Protein AF-A0A973DH03-F1 (afdb_monomer_lite)

Secondary structure (DSSP, 8-state):
--HHHHHHHHT-SSSSSPPPPPPPPEEEE-PPPPPPEEEETTEEEE-SSPP--EEEEEEESTT-SHHHHHHHHTTTTS-EEE-EE-TTS-EEEEE-SSS-EE-EEE-TT--EEEEE--BTTB--EEEEEEEB-TT--GGGEEEE-GGG-SS-GGGGGGGS-EEEEEEEEEEE-SSEEEEEEEEEEEETTEEEE-----GGGEESSSSS-SEEEETTTTEEEEEEEEE-SSSTTEEEEEESS---TT-EEEEEE--TTEEEPPEEEE--

Structure (mmCIF, N/CA/C/O backbone):
data_AF-A0A973DH03-F1
#
_entry.id   AF-A0A973DH03-F1
#
loop_
_atom_site.group_PDB
_atom_site.id
_atom_site.type_symbol
_atom_site.label_atom_id
_atom_site.label_alt_id
_atom_site.label_comp_id
_atom_site.label_asym_id
_atom_site.label_entity_id
_atom_site.label_seq_id
_atom_site.pdbx_PDB_ins_code
_atom_site.Cartn_x
_atom_site.Cartn_y
_atom_site.Cartn_z
_atom_site.occupancy
_atom_site.B_iso_or_equiv
_atom_site.auth_seq_id
_atom_site.auth_comp_id
_atom_site.auth_asym_id
_atom_site.auth_atom_id
_atom_site.pdbx_PDB_model_num
ATOM 1 N N . MET A 1 1 ? -7.173 -10.371 -14.589 1.00 75.75 1 MET A N 1
ATOM 2 C CA . MET A 1 1 ? -6.927 -9.719 -13.285 1.00 75.75 1 MET A CA 1
ATOM 3 C C . MET A 1 1 ? -8.133 -8.872 -12.925 1.00 75.75 1 MET A C 1
ATOM 5 O O . MET A 1 1 ? -8.508 -8.011 -13.717 1.00 75.75 1 MET A O 1
ATOM 9 N N . ASP A 1 2 ? -8.783 -9.179 -11.807 1.00 78.50 2 ASP A N 1
ATOM 10 C CA . ASP A 1 2 ? -10.023 -8.540 -11.358 1.00 78.50 2 ASP A CA 1
ATOM 11 C C . ASP A 1 2 ? -9.828 -7.786 -10.030 1.00 78.50 2 ASP A C 1
ATOM 13 O O . ASP A 1 2 ? -8.741 -7.779 -9.451 1.00 78.50 2 ASP A O 1
ATOM 17 N N . GLN A 1 3 ? -10.880 -7.104 -9.574 1.00 76.12 3 GLN A N 1
ATOM 18 C CA . GLN A 1 3 ? -10.838 -6.293 -8.359 1.00 76.12 3 GLN A CA 1
ATOM 19 C C . GLN A 1 3 ? -10.593 -7.144 -7.106 1.00 76.12 3 GLN A C 1
ATOM 21 O O . GLN A 1 3 ? -9.812 -6.739 -6.251 1.00 76.12 3 GLN A O 1
ATOM 26 N N . ALA A 1 4 ? -11.211 -8.326 -7.011 1.00 73.81 4 ALA A N 1
ATOM 27 C CA . ALA A 1 4 ? -11.076 -9.211 -5.856 1.00 73.81 4 ALA A CA 1
ATOM 28 C C . ALA A 1 4 ? -9.627 -9.687 -5.681 1.00 73.81 4 ALA A C 1
ATOM 30 O O . ALA A 1 4 ? -9.102 -9.667 -4.568 1.00 73.81 4 ALA A O 1
ATOM 31 N N . TYR A 1 5 ? -8.957 -10.032 -6.784 1.00 82.69 5 TYR A N 1
ATOM 32 C CA . TYR A 1 5 ? -7.544 -10.390 -6.778 1.00 82.69 5 TYR A CA 1
ATOM 33 C C . TYR A 1 5 ? -6.673 -9.242 -6.255 1.00 82.69 5 TYR A C 1
ATOM 35 O O . TYR A 1 5 ? -5.907 -9.441 -5.314 1.00 82.69 5 TYR A O 1
ATOM 43 N N . ILE A 1 6 ? -6.822 -8.030 -6.802 1.00 80.12 6 ILE A N 1
ATOM 44 C CA . ILE A 1 6 ? -6.018 -6.873 -6.370 1.00 80.12 6 ILE A CA 1
ATOM 45 C C . ILE A 1 6 ? -6.288 -6.530 -4.909 1.00 80.12 6 ILE A C 1
ATOM 47 O O . ILE A 1 6 ? -5.345 -6.336 -4.145 1.00 80.12 6 ILE A O 1
ATOM 51 N N . THR A 1 7 ? -7.553 -6.520 -4.487 1.00 73.88 7 THR A N 1
ATOM 52 C CA . THR A 1 7 ? -7.881 -6.278 -3.084 1.00 73.88 7 THR A CA 1
ATOM 53 C C . THR A 1 7 ? -7.257 -7.332 -2.180 1.00 73.88 7 THR A C 1
ATOM 55 O O . THR A 1 7 ? -6.652 -6.950 -1.187 1.00 73.88 7 THR A O 1
ATOM 58 N N . SER A 1 8 ? -7.284 -8.618 -2.549 1.00 77.50 8 SER A N 1
ATOM 59 C CA . SER A 1 8 ? -6.657 -9.670 -1.737 1.00 77.50 8 SER A CA 1
ATOM 60 C C . SER A 1 8 ? -5.149 -9.466 -1.531 1.00 77.50 8 SER A C 1
ATOM 62 O O . SER A 1 8 ? -4.640 -9.748 -0.450 1.00 77.50 8 SER A O 1
ATOM 64 N N . LYS A 1 9 ? -4.437 -8.926 -2.533 1.00 82.75 9 LYS A N 1
ATOM 65 C CA . LYS A 1 9 ? -2.999 -8.622 -2.444 1.00 82.75 9 LYS A CA 1
ATOM 66 C C . LYS A 1 9 ? -2.711 -7.391 -1.594 1.00 82.75 9 LYS A C 1
ATOM 68 O O . LYS A 1 9 ? -1.729 -7.356 -0.861 1.00 82.75 9 LYS A O 1
ATOM 73 N N . VAL A 1 10 ? -3.581 -6.390 -1.652 1.00 73.19 10 VAL A N 1
ATOM 74 C CA . VAL A 1 10 ? -3.446 -5.165 -0.854 1.00 73.19 10 VAL A CA 1
ATOM 75 C C . VAL A 1 10 ? -3.848 -5.385 0.611 1.00 73.19 10 VAL A C 1
ATOM 77 O O . VAL A 1 10 ? -3.288 -4.762 1.511 1.00 73.19 10 VAL A O 1
ATOM 80 N N . THR A 1 11 ? -4.789 -6.295 0.877 1.00 68.75 11 THR A N 1
ATOM 81 C CA . THR A 1 11 ? -5.270 -6.621 2.230 1.00 68.75 11 THR A CA 1
ATOM 82 C C . THR A 1 11 ? -4.646 -7.893 2.804 1.00 68.75 11 THR A C 1
ATOM 84 O O . THR A 1 11 ? -5.170 -8.432 3.778 1.00 68.75 11 THR A O 1
ATOM 87 N N . ALA A 1 12 ? -3.558 -8.401 2.215 1.00 71.94 12 ALA A N 1
ATOM 88 C CA . ALA A 1 12 ? -2.880 -9.602 2.698 1.00 71.94 12 ALA A CA 1
ATOM 89 C C . ALA A 1 12 ? -2.486 -9.444 4.176 1.00 71.94 12 ALA A C 1
ATOM 91 O O . ALA A 1 12 ? -1.962 -8.398 4.575 1.00 71.94 12 ALA A O 1
ATOM 92 N N . THR A 1 13 ? -2.775 -10.452 5.006 1.00 61.94 13 THR A N 1
ATOM 93 C CA . THR A 1 13 ? -2.470 -10.420 6.448 1.00 61.94 13 THR A CA 1
ATOM 94 C C . THR A 1 13 ? -0.964 -10.410 6.691 1.00 61.94 13 THR A C 1
ATOM 96 O O . THR A 1 13 ? -0.499 -9.648 7.540 1.00 61.94 13 THR A O 1
ATOM 99 N N . ASP A 1 14 ? -0.215 -11.195 5.912 1.00 65.56 14 ASP A N 1
ATOM 100 C CA . ASP A 1 14 ? 1.243 -11.132 5.875 1.00 65.56 14 ASP A CA 1
ATOM 101 C C . ASP A 1 14 ? 1.690 -9.826 5.207 1.00 65.56 14 ASP A C 1
ATOM 103 O O . ASP A 1 14 ? 1.235 -9.465 4.120 1.00 65.56 14 ASP A O 1
ATOM 107 N N . VAL A 1 15 ? 2.568 -9.094 5.888 1.00 66.50 15 VAL A N 1
ATOM 108 C CA . VAL A 1 15 ? 3.084 -7.804 5.424 1.00 66.50 15 VAL A CA 1
ATOM 109 C C . VAL A 1 15 ? 4.065 -7.987 4.261 1.00 66.50 15 VAL A C 1
ATOM 111 O O . VAL A 1 15 ? 4.191 -7.087 3.438 1.00 66.50 15 VAL A O 1
ATOM 114 N N . THR A 1 16 ? 4.725 -9.145 4.167 1.00 70.06 16 THR A N 1
ATOM 115 C CA . THR A 1 16 ? 5.704 -9.460 3.112 1.00 70.06 16 THR A CA 1
ATOM 116 C C . THR A 1 16 ? 5.046 -9.783 1.771 1.00 70.06 16 THR A C 1
ATOM 118 O O . THR A 1 16 ? 5.609 -9.498 0.720 1.00 70.06 16 THR A O 1
ATOM 121 N N . GLU A 1 17 ? 3.816 -10.303 1.788 1.00 75.00 17 GLU A N 1
ATOM 122 C CA . GLU A 1 17 ? 3.028 -10.575 0.578 1.00 75.00 17 GLU A CA 1
ATOM 123 C C . GLU A 1 17 ? 2.160 -9.380 0.152 1.00 75.00 17 GLU A C 1
ATOM 125 O O . GLU A 1 17 ? 1.468 -9.428 -0.874 1.00 75.00 17 GLU A O 1
ATOM 130 N N . ARG A 1 18 ? 2.161 -8.309 0.954 1.00 76.12 18 ARG A N 1
ATOM 131 C CA . ARG A 1 18 ? 1.259 -7.177 0.784 1.00 76.12 18 ARG A CA 1
ATOM 132 C C . ARG A 1 18 ? 1.732 -6.244 -0.317 1.00 76.12 18 ARG A C 1
ATOM 134 O O . ARG A 1 18 ? 2.858 -5.757 -0.320 1.00 76.12 18 ARG A O 1
ATOM 141 N N . TRP A 1 19 ? 0.814 -5.920 -1.220 1.00 81.75 19 TRP A N 1
ATOM 142 C CA . TRP A 1 19 ? 1.075 -4.957 -2.281 1.00 81.75 19 TRP A CA 1
ATOM 143 C C . TRP A 1 19 ? 0.843 -3.529 -1.796 1.00 81.75 19 TRP A C 1
ATOM 145 O O . TRP A 1 19 ? -0.215 -3.200 -1.254 1.00 81.75 19 TRP A O 1
ATOM 155 N N . PHE A 1 20 ? 1.820 -2.667 -2.062 1.00 79.62 20 PHE A N 1
ATOM 156 C CA . PHE A 1 20 ? 1.715 -1.229 -1.863 1.00 79.62 20 PHE A CA 1
ATOM 157 C C . PHE A 1 20 ? 1.493 -0.561 -3.213 1.00 79.62 20 PHE A C 1
ATOM 159 O O . PHE A 1 20 ? 2.327 -0.634 -4.111 1.00 79.62 20 PHE A O 1
ATOM 166 N N . ILE A 1 21 ? 0.349 0.095 -3.359 1.00 82.19 21 ILE A N 1
ATOM 167 C CA . ILE A 1 21 ? 0.056 0.904 -4.538 1.00 82.19 21 ILE A CA 1
ATOM 168 C C . ILE A 1 21 ? 0.528 2.306 -4.193 1.00 82.19 21 ILE A C 1
ATOM 170 O O . ILE A 1 21 ? 0.071 2.853 -3.198 1.00 82.19 21 ILE A O 1
ATOM 174 N N . PHE A 1 22 ? 1.436 2.883 -4.970 1.00 82.62 22 PHE A N 1
ATOM 175 C CA . PHE A 1 22 ? 1.918 4.253 -4.766 1.00 82.62 22 PHE A CA 1
ATOM 176 C C . PHE A 1 22 ? 1.063 5.256 -5.541 1.00 82.62 22 PHE A C 1
ATOM 178 O O . PHE A 1 22 ? 0.332 4.824 -6.424 1.00 82.62 22 PHE A O 1
ATOM 185 N N . PRO A 1 23 ? 1.092 6.561 -5.213 1.00 80.56 23 PRO A N 1
ATOM 186 C CA . PRO A 1 23 ? 0.444 7.601 -6.013 1.00 80.56 23 PRO A CA 1
ATOM 187 C C . PRO A 1 23 ? 1.027 7.703 -7.429 1.00 80.56 23 PRO A C 1
ATOM 189 O O . PRO A 1 23 ? 2.029 7.071 -7.759 1.00 80.56 23 PRO A O 1
ATOM 192 N N . GLU A 1 24 ? 0.415 8.530 -8.276 1.00 84.69 24 GLU A N 1
ATOM 193 C CA . GLU A 1 24 ? 0.896 8.745 -9.643 1.00 84.69 24 GLU A CA 1
ATOM 194 C C . GLU A 1 24 ? 2.341 9.272 -9.662 1.00 84.69 24 GLU A C 1
ATOM 196 O O . GLU A 1 24 ? 2.736 10.101 -8.834 1.00 84.69 24 GLU A O 1
ATOM 201 N N . MET A 1 25 ? 3.130 8.756 -10.605 1.00 88.00 25 MET A N 1
ATOM 202 C CA . MET A 1 25 ? 4.523 9.132 -10.816 1.00 88.00 25 MET A CA 1
ATOM 203 C C . MET A 1 25 ? 4.632 10.106 -11.989 1.00 88.00 25 MET A C 1
ATOM 205 O O . MET A 1 25 ? 4.064 9.886 -13.058 1.00 88.00 25 MET A O 1
ATOM 209 N N . PHE A 1 26 ? 5.422 11.153 -11.803 1.00 87.00 26 PHE A N 1
ATOM 210 C CA . PHE A 1 26 ? 5.726 12.181 -12.789 1.00 87.00 26 PHE A CA 1
ATOM 211 C C . PHE A 1 26 ? 7.227 12.216 -13.051 1.00 87.00 26 PHE A C 1
ATOM 213 O O . PHE A 1 26 ? 8.017 11.798 -12.207 1.00 87.00 26 PHE A O 1
ATOM 220 N N . ASN A 1 27 ? 7.619 12.750 -14.211 1.00 86.88 27 ASN A N 1
ATOM 221 C CA . ASN A 1 27 ? 9.027 12.907 -14.596 1.00 86.88 27 ASN A CA 1
ATOM 222 C C . ASN A 1 27 ? 9.829 11.605 -14.437 1.00 86.88 27 ASN A C 1
ATOM 224 O O . ASN A 1 27 ? 10.935 11.609 -13.906 1.00 86.88 27 ASN A O 1
ATOM 228 N N . VAL A 1 28 ? 9.225 10.492 -14.857 1.00 85.81 28 VAL A N 1
ATOM 229 C CA . VAL A 1 28 ? 9.825 9.165 -14.750 1.00 85.81 28 VAL A CA 1
ATOM 230 C C . VAL A 1 28 ? 11.006 9.067 -15.713 1.00 85.81 28 VAL A C 1
ATOM 232 O O . VAL A 1 28 ? 10.856 9.301 -16.912 1.00 85.81 28 VAL A O 1
ATOM 235 N N . LEU A 1 29 ? 12.174 8.732 -15.175 1.00 85.94 29 LEU A N 1
ATOM 236 C CA . LEU A 1 29 ? 13.429 8.593 -15.901 1.00 85.94 29 LEU A CA 1
ATOM 237 C C . LEU A 1 29 ? 14.048 7.233 -15.576 1.00 85.94 29 LEU A C 1
ATOM 239 O O . LEU A 1 29 ? 14.366 6.966 -14.418 1.00 85.94 29 LEU A O 1
ATOM 243 N N . PHE A 1 30 ? 14.258 6.435 -16.619 1.00 81.62 30 PHE A N 1
ATOM 244 C CA . PHE A 1 30 ? 15.032 5.194 -16.612 1.00 81.62 30 PHE A CA 1
ATOM 245 C C . PHE A 1 30 ? 16.153 5.344 -17.648 1.00 81.62 30 PHE A C 1
ATOM 247 O O . PHE A 1 30 ? 15.986 4.914 -18.791 1.00 81.62 30 PHE A O 1
ATOM 254 N N . PRO A 1 31 ? 17.237 6.080 -17.342 1.00 76.31 31 PRO A N 1
ATOM 255 C CA . PRO A 1 31 ? 18.405 6.076 -18.212 1.00 76.31 31 PRO A CA 1
ATOM 256 C C . PRO A 1 31 ? 18.865 4.632 -18.428 1.00 76.31 31 PRO A C 1
ATOM 258 O O . PRO A 1 31 ? 18.894 3.850 -17.481 1.00 76.31 31 PRO A O 1
ATOM 261 N N . SER A 1 32 ? 19.207 4.279 -19.666 1.00 67.50 32 SER A N 1
ATOM 262 C CA . SER A 1 32 ? 19.902 3.020 -19.926 1.00 67.50 32 SER A CA 1
ATOM 263 C C . SER A 1 32 ? 21.179 2.974 -19.094 1.00 67.50 32 SER A C 1
ATOM 265 O O . SER A 1 32 ? 21.855 3.995 -18.931 1.00 67.50 32 SER A O 1
ATOM 267 N N . SER A 1 33 ? 21.465 1.801 -18.548 1.00 65.12 33 SER A N 1
ATOM 268 C CA . SER A 1 33 ? 22.755 1.479 -17.959 1.00 65.12 33 SER A CA 1
ATOM 269 C C . SER A 1 33 ? 23.868 1.779 -18.971 1.00 65.12 33 SER A C 1
ATOM 271 O O . SER A 1 33 ? 23.748 1.491 -20.163 1.00 65.12 33 SER A O 1
ATOM 273 N N . GLU A 1 34 ? 24.940 2.423 -18.515 1.00 66.69 34 GLU A N 1
ATOM 274 C CA . GLU A 1 34 ? 26.163 2.528 -19.311 1.00 66.69 34 GLU A CA 1
ATOM 275 C C . GLU A 1 34 ? 27.006 1.269 -19.061 1.00 66.69 34 GLU A C 1
ATOM 277 O O . GLU A 1 34 ? 27.008 0.721 -17.955 1.00 66.69 34 GLU A O 1
ATOM 282 N N . ASP A 1 35 ? 27.701 0.792 -20.094 1.00 66.38 35 ASP A N 1
ATOM 283 C CA . ASP A 1 35 ? 28.637 -0.323 -19.955 1.00 66.38 35 ASP A CA 1
ATOM 284 C C . ASP A 1 35 ? 29.792 0.086 -19.025 1.00 66.38 35 ASP A C 1
ATOM 286 O O . ASP A 1 35 ? 30.393 1.149 -19.209 1.00 66.38 35 ASP A O 1
ATOM 290 N N . GLU A 1 36 ? 30.155 -0.765 -18.061 1.00 64.12 36 GLU A N 1
ATOM 291 C CA . GLU A 1 36 ? 31.418 -0.593 -17.343 1.00 64.12 36 GLU A CA 1
ATOM 292 C C . GLU A 1 36 ? 32.570 -0.921 -18.303 1.00 64.12 36 GLU A C 1
ATOM 294 O O . GLU A 1 36 ? 32.684 -2.041 -18.816 1.00 64.12 36 GLU A O 1
ATOM 299 N N . VAL A 1 37 ? 33.398 0.083 -18.593 1.00 76.88 37 VAL A N 1
ATOM 300 C CA . VAL A 1 37 ? 34.518 -0.034 -19.530 1.00 76.88 37 VAL A CA 1
ATOM 301 C C . VAL A 1 37 ? 35.842 0.309 -18.859 1.00 76.88 37 VAL A C 1
ATOM 303 O O . VAL A 1 37 ? 35.951 1.271 -18.099 1.00 76.88 37 VAL A O 1
ATOM 306 N N . GLU A 1 38 ? 36.880 -0.455 -19.181 1.00 72.19 38 GLU A N 1
ATOM 307 C CA . GLU A 1 38 ? 38.272 -0.099 -18.923 1.00 72.19 38 GLU A CA 1
ATOM 308 C C . GLU A 1 38 ? 38.916 0.301 -20.247 1.00 72.19 38 GLU A C 1
ATOM 310 O O . GLU A 1 38 ? 38.995 -0.487 -21.195 1.00 72.19 38 GLU A O 1
ATOM 315 N N . SER A 1 39 ? 39.380 1.545 -20.321 1.00 73.19 39 SER A N 1
ATOM 316 C CA . SER A 1 39 ? 40.110 2.035 -21.484 1.00 73.19 39 SER A CA 1
ATOM 317 C C . SER A 1 39 ? 41.580 1.634 -21.380 1.00 73.19 39 SER A C 1
ATOM 319 O O . SER A 1 39 ? 42.316 2.148 -20.534 1.00 73.19 39 SER A O 1
ATOM 321 N N . ILE A 1 40 ? 42.034 0.770 -22.288 1.00 75.00 40 ILE A N 1
ATOM 322 C CA . ILE A 1 40 ? 43.455 0.451 -22.474 1.00 75.00 40 ILE A CA 1
ATOM 323 C C . ILE A 1 40 ? 43.855 0.952 -23.862 1.00 75.00 40 ILE A C 1
ATOM 325 O O . ILE A 1 40 ? 43.246 0.583 -24.863 1.00 75.00 40 ILE A O 1
ATOM 329 N N . ASP A 1 41 ? 44.858 1.832 -23.930 1.00 77.12 41 ASP A N 1
ATOM 330 C CA . ASP A 1 41 ? 45.359 2.426 -25.181 1.00 77.12 41 ASP A CA 1
ATOM 331 C C . ASP A 1 41 ? 44.276 3.105 -26.058 1.00 77.12 41 ASP A C 1
ATOM 333 O O . ASP A 1 41 ? 44.310 3.022 -27.286 1.00 77.12 41 ASP A O 1
ATOM 337 N N . ASN A 1 42 ? 43.325 3.821 -25.438 1.00 72.31 42 ASN A N 1
ATOM 338 C CA . ASN A 1 42 ? 42.162 4.460 -26.091 1.00 72.31 42 ASN A CA 1
ATOM 339 C C . ASN A 1 42 ? 41.204 3.484 -26.799 1.00 72.31 42 ASN A C 1
ATOM 341 O O . ASN A 1 42 ? 40.461 3.884 -27.699 1.00 72.31 42 ASN A O 1
ATOM 345 N N . ILE A 1 43 ? 41.221 2.212 -26.409 1.00 71.62 43 ILE A N 1
ATOM 346 C CA . ILE A 1 43 ? 40.221 1.227 -26.802 1.00 71.62 43 ILE A CA 1
ATOM 347 C C . ILE A 1 43 ? 39.462 0.838 -25.538 1.00 71.62 43 ILE A C 1
ATOM 349 O O . ILE A 1 43 ? 40.061 0.371 -24.568 1.00 71.62 43 ILE A O 1
ATOM 353 N N . ASP A 1 44 ? 38.152 1.058 -25.556 1.00 75.50 44 ASP A N 1
ATOM 354 C CA . ASP A 1 44 ? 37.272 0.730 -24.439 1.00 75.50 44 ASP A CA 1
ATOM 355 C C . ASP A 1 44 ? 36.946 -0.764 -24.479 1.00 75.50 44 ASP A C 1
ATOM 357 O O . ASP A 1 44 ? 36.324 -1.260 -25.424 1.00 75.50 44 ASP A O 1
ATOM 361 N N . PHE A 1 45 ? 37.391 -1.495 -23.460 1.00 69.06 45 PHE A N 1
ATOM 362 C CA . PHE A 1 45 ? 37.039 -2.893 -23.256 1.00 69.06 45 PHE A CA 1
ATOM 363 C C . PHE A 1 45 ? 35.958 -2.972 -22.186 1.00 69.06 45 PHE A C 1
ATOM 365 O O . PHE A 1 45 ? 36.115 -2.399 -21.114 1.00 69.06 45 PHE A O 1
ATOM 372 N N . LYS A 1 46 ? 34.871 -3.699 -22.457 1.00 72.12 46 LYS A N 1
ATOM 373 C CA . LYS A 1 46 ? 33.851 -3.987 -21.441 1.00 72.12 46 LYS A CA 1
ATOM 374 C C . LYS A 1 46 ? 34.479 -4.822 -20.325 1.00 72.12 46 LYS A C 1
ATOM 376 O O . LYS A 1 46 ? 34.995 -5.906 -20.605 1.00 72.12 46 LYS A O 1
ATOM 381 N N . THR A 1 47 ? 34.459 -4.316 -19.098 1.00 61.59 47 THR A N 1
ATOM 382 C CA . THR A 1 47 ? 35.134 -4.929 -17.942 1.00 61.59 47 THR A CA 1
ATOM 383 C C . THR A 1 47 ? 34.205 -5.446 -16.861 1.00 61.59 47 THR A C 1
ATOM 385 O O . THR A 1 47 ? 34.671 -6.180 -15.988 1.00 61.59 47 THR A O 1
ATOM 388 N N . GLY A 1 48 ? 32.910 -5.155 -16.955 1.00 55.75 48 GLY A N 1
ATOM 389 C CA . GLY A 1 48 ? 31.907 -5.616 -16.003 1.00 55.75 48 GLY A CA 1
ATOM 390 C C . GLY A 1 48 ? 30.528 -5.808 -16.625 1.00 55.75 48 GLY A C 1
ATOM 391 O O . GLY A 1 48 ? 30.336 -5.625 -17.832 1.00 55.75 48 GLY A O 1
ATOM 392 N N . ASP A 1 49 ? 29.586 -6.200 -15.768 1.00 56.91 49 ASP A N 1
ATOM 393 C CA . ASP A 1 49 ? 28.155 -6.147 -16.056 1.00 56.91 49 ASP A CA 1
ATOM 394 C C . ASP A 1 49 ? 27.703 -4.673 -16.137 1.00 56.91 49 ASP A C 1
ATOM 396 O O . ASP A 1 49 ? 28.356 -3.773 -15.607 1.00 56.91 49 ASP A O 1
ATOM 400 N N . GLU A 1 50 ? 26.607 -4.410 -16.844 1.00 56.78 50 GLU A N 1
ATOM 401 C CA . GLU A 1 50 ? 26.035 -3.070 -17.013 1.00 56.78 50 GLU A CA 1
ATOM 402 C C . GLU A 1 50 ? 25.894 -2.321 -15.668 1.00 56.78 50 GLU A C 1
ATOM 404 O O . GLU A 1 50 ? 25.456 -2.894 -14.666 1.00 56.78 50 GLU A O 1
ATOM 409 N N . ILE A 1 51 ? 26.242 -1.023 -15.625 1.00 60.34 51 ILE A N 1
ATOM 410 C CA . ILE A 1 51 ? 26.050 -0.208 -14.415 1.00 60.34 51 ILE A CA 1
ATOM 411 C C . ILE A 1 51 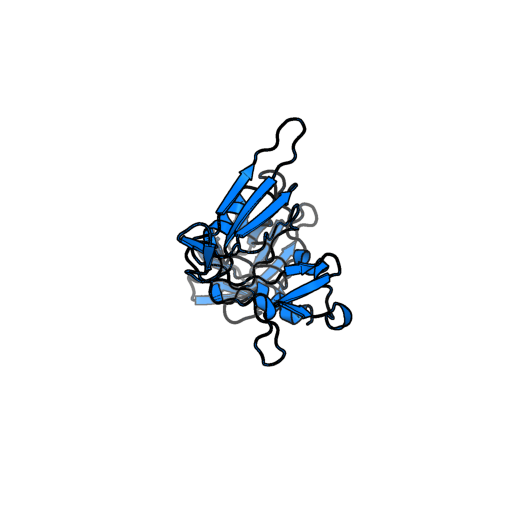? 24.572 -0.275 -14.038 1.00 60.34 51 ILE A C 1
ATOM 413 O O . ILE A 1 51 ? 23.727 0.108 -14.842 1.00 60.34 51 ILE A O 1
ATOM 417 N N . ARG A 1 52 ? 24.271 -0.717 -12.808 1.00 69.94 52 ARG A N 1
ATOM 418 C CA . ARG A 1 52 ? 22.899 -0.862 -12.290 1.00 69.94 52 ARG A CA 1
ATOM 419 C C . ARG A 1 52 ? 21.997 0.270 -12.773 1.00 69.94 52 ARG A C 1
ATOM 421 O O . ARG A 1 52 ? 22.293 1.445 -12.531 1.00 69.94 52 ARG A O 1
ATOM 428 N N . GLN A 1 53 ? 20.897 -0.087 -13.431 1.00 78.19 53 GLN A N 1
ATOM 429 C CA . GLN A 1 53 ? 20.009 0.891 -14.041 1.00 78.19 53 GLN A CA 1
ATOM 430 C C . GLN A 1 53 ? 19.391 1.775 -12.955 1.00 78.19 53 GLN A C 1
ATOM 432 O O . GLN A 1 53 ? 18.591 1.334 -12.122 1.00 78.19 53 GLN A O 1
ATOM 437 N N . ALA A 1 54 ? 19.798 3.042 -12.933 1.00 84.31 54 ALA A N 1
ATOM 438 C CA . ALA A 1 54 ? 19.221 4.019 -12.031 1.00 84.31 54 ALA A CA 1
ATOM 439 C C . ALA A 1 54 ? 17.821 4.387 -12.518 1.00 84.31 54 ALA A C 1
ATOM 441 O O . ALA A 1 54 ? 17.596 4.561 -13.713 1.00 84.31 54 ALA A O 1
ATOM 442 N N . TYR A 1 55 ? 16.903 4.614 -11.588 1.00 87.94 55 TYR A N 1
ATOM 443 C CA . TYR A 1 55 ? 15.619 5.219 -11.907 1.00 87.94 55 TYR A CA 1
ATOM 444 C C . TYR A 1 55 ? 15.342 6.408 -11.001 1.00 87.94 55 TYR A C 1
ATOM 446 O O . TYR A 1 55 ? 15.745 6.445 -9.832 1.00 87.94 55 TYR A O 1
ATOM 454 N N . THR A 1 56 ? 14.628 7.394 -11.539 1.00 91.25 56 THR A N 1
ATOM 455 C CA . THR A 1 56 ? 14.114 8.520 -10.759 1.00 91.25 56 THR A CA 1
ATOM 456 C C . THR A 1 56 ? 12.693 8.869 -11.179 1.00 91.25 56 THR A C 1
ATOM 458 O O . THR A 1 56 ? 12.331 8.752 -12.348 1.00 91.25 56 THR A O 1
ATOM 461 N N . TYR A 1 57 ? 11.870 9.279 -10.220 1.00 91.94 57 TYR A N 1
ATOM 462 C CA . TYR A 1 57 ? 10.539 9.823 -10.479 1.00 91.94 57 TYR A CA 1
ATOM 463 C C . TYR A 1 57 ? 10.090 10.729 -9.333 1.00 91.94 57 TYR A C 1
ATOM 465 O O . TYR A 1 57 ? 10.683 10.759 -8.252 1.00 91.94 57 TYR A O 1
ATOM 473 N N . GLU A 1 58 ? 9.021 11.482 -9.567 1.00 91.81 58 GLU A N 1
ATOM 474 C CA . GLU A 1 58 ? 8.455 12.413 -8.600 1.00 91.81 58 GLU A CA 1
ATOM 475 C C . GLU A 1 58 ? 6.982 12.097 -8.337 1.00 91.81 58 GLU A C 1
ATOM 477 O O . GLU A 1 58 ? 6.199 11.929 -9.267 1.00 91.81 58 GLU A O 1
ATOM 482 N N . HIS A 1 59 ? 6.570 12.116 -7.074 1.00 89.06 59 HIS A N 1
ATOM 483 C CA . HIS A 1 59 ? 5.169 12.333 -6.722 1.00 89.06 59 HIS A CA 1
ATOM 484 C C . HIS A 1 59 ? 4.934 13.822 -6.511 1.00 89.06 59 HIS A C 1
ATOM 486 O O . HIS A 1 59 ? 5.784 14.510 -5.937 1.00 89.06 59 HIS A O 1
ATOM 492 N N . VAL A 1 60 ? 3.776 14.323 -6.934 1.00 85.25 60 VAL A N 1
ATOM 493 C CA . VAL A 1 60 ? 3.418 15.744 -6.826 1.00 85.25 60 VAL A CA 1
ATOM 494 C C . VAL A 1 60 ? 2.044 15.919 -6.186 1.00 85.25 60 VAL A C 1
ATOM 496 O O . VAL A 1 60 ? 1.210 15.018 -6.214 1.00 85.25 60 VAL A O 1
ATOM 499 N N . GLY A 1 61 ? 1.790 17.107 -5.641 1.00 80.06 61 GLY A N 1
ATOM 500 C CA . GLY A 1 61 ? 0.470 17.459 -5.113 1.00 80.06 61 GLY A CA 1
ATOM 501 C C . GLY A 1 61 ? 0.196 16.882 -3.717 1.00 80.06 61 GLY A C 1
ATOM 502 O O . GLY A 1 61 ? 1.141 16.501 -3.028 1.00 80.06 61 GLY A O 1
ATOM 503 N N . PRO A 1 62 ? -1.072 16.857 -3.258 1.00 74.94 62 PRO A N 1
ATOM 504 C CA . PRO A 1 62 ? -1.453 16.533 -1.873 1.00 74.94 62 PRO A CA 1
ATOM 505 C C . PRO A 1 62 ? -0.904 15.201 -1.335 1.00 74.94 62 PRO A C 1
ATOM 507 O O . PRO A 1 62 ? -0.560 15.101 -0.154 1.00 74.94 62 PRO A O 1
ATOM 510 N N . ASP A 1 63 ? -0.756 14.207 -2.211 1.00 72.25 63 ASP A N 1
ATOM 511 C CA . ASP A 1 63 ? -0.290 12.864 -1.851 1.00 72.25 63 ASP A CA 1
ATOM 512 C C . ASP A 1 63 ? 1.232 12.800 -1.629 1.00 72.25 63 ASP A C 1
ATOM 514 O O . ASP A 1 63 ? 1.730 11.919 -0.929 1.00 72.25 63 ASP A O 1
ATOM 518 N N . ALA A 1 64 ? 1.982 13.775 -2.151 1.00 82.88 64 ALA A N 1
ATOM 519 C CA . ALA A 1 64 ? 3.425 13.900 -1.977 1.00 82.88 64 ALA A CA 1
ATOM 520 C C . ALA A 1 64 ? 3.777 14.540 -0.621 1.00 82.88 64 ALA A C 1
ATOM 522 O O . ALA A 1 64 ? 4.209 15.690 -0.554 1.00 82.88 64 ALA A O 1
ATOM 523 N N . ASN A 1 65 ? 3.575 13.799 0.469 1.00 78.62 65 ASN A N 1
ATOM 524 C CA . ASN A 1 65 ? 3.751 14.265 1.850 1.00 78.62 65 ASN A CA 1
ATOM 525 C C . ASN A 1 65 ? 4.794 13.424 2.632 1.00 78.62 65 ASN A C 1
ATOM 527 O O . ASN A 1 65 ? 5.232 12.377 2.154 1.00 78.62 65 ASN A O 1
ATOM 531 N N . PRO A 1 66 ? 5.210 13.833 3.850 1.00 81.31 66 PRO A N 1
ATOM 532 C CA . PRO A 1 66 ? 6.192 13.079 4.639 1.00 81.31 66 PRO A CA 1
ATOM 533 C C . PRO A 1 66 ? 5.789 11.641 5.006 1.00 81.31 66 PRO A C 1
ATOM 535 O O . PRO A 1 66 ? 6.670 10.820 5.248 1.00 81.31 66 PRO A O 1
ATOM 538 N N . ALA A 1 67 ? 4.496 11.299 5.033 1.00 76.56 67 ALA A N 1
ATOM 539 C CA . ALA A 1 67 ? 4.070 9.918 5.277 1.00 76.56 67 ALA A CA 1
ATOM 540 C C . ALA A 1 67 ? 4.433 8.999 4.099 1.00 76.56 67 ALA A C 1
ATOM 542 O O . ALA A 1 67 ? 4.777 7.839 4.310 1.00 76.56 67 ALA A O 1
ATOM 543 N N . LEU A 1 68 ? 4.446 9.532 2.872 1.00 81.06 68 LEU A N 1
ATOM 544 C CA . LEU A 1 68 ? 4.922 8.807 1.696 1.00 81.06 68 LEU A CA 1
ATOM 545 C C . LEU A 1 68 ? 6.406 8.434 1.820 1.00 81.06 68 LEU A C 1
ATOM 547 O O . LEU A 1 68 ? 6.805 7.343 1.428 1.00 81.06 68 LEU A O 1
ATOM 551 N N . ILE A 1 69 ? 7.218 9.296 2.438 1.00 85.00 69 ILE A N 1
ATOM 552 C CA . ILE A 1 69 ? 8.624 8.981 2.736 1.00 85.00 69 ILE A CA 1
ATOM 553 C C . ILE A 1 69 ? 8.732 7.840 3.729 1.00 85.00 69 ILE A C 1
ATOM 555 O O . ILE A 1 69 ? 9.543 6.947 3.528 1.00 85.00 69 ILE A O 1
ATOM 559 N N . ALA A 1 70 ? 7.922 7.851 4.789 1.00 79.44 70 ALA A N 1
ATOM 560 C CA . ALA A 1 70 ? 7.925 6.758 5.753 1.00 79.44 70 ALA A CA 1
ATOM 561 C C . ALA A 1 70 ? 7.574 5.415 5.086 1.00 79.44 70 ALA A C 1
ATOM 563 O O . ALA A 1 70 ? 8.175 4.401 5.427 1.00 79.44 70 ALA A O 1
ATOM 564 N N . ALA A 1 71 ? 6.666 5.420 4.101 1.00 80.69 71 ALA A N 1
ATOM 565 C CA . ALA A 1 71 ? 6.359 4.237 3.301 1.00 80.69 71 ALA A CA 1
ATOM 566 C C . ALA A 1 71 ? 7.566 3.778 2.464 1.00 80.69 71 ALA A C 1
ATOM 568 O O . ALA A 1 71 ? 7.939 2.614 2.545 1.00 80.69 71 ALA A O 1
ATOM 569 N N . TYR A 1 72 ? 8.240 4.676 1.740 1.00 85.31 72 TYR A N 1
ATOM 570 C CA . TYR A 1 72 ? 9.457 4.317 0.996 1.00 85.31 72 TYR A CA 1
ATOM 571 C C . TYR A 1 72 ? 10.589 3.819 1.899 1.00 85.31 72 TYR A C 1
ATOM 573 O O . TYR A 1 72 ? 11.226 2.820 1.591 1.00 85.31 72 TYR A O 1
ATOM 581 N N . ASN A 1 73 ? 10.797 4.460 3.049 1.00 82.38 73 ASN A N 1
ATOM 582 C CA . ASN A 1 73 ? 11.807 4.043 4.020 1.00 82.38 73 ASN A CA 1
ATOM 583 C C . ASN A 1 73 ? 11.502 2.668 4.630 1.00 82.38 73 ASN A C 1
ATOM 585 O O . ASN A 1 73 ? 12.414 2.005 5.111 1.00 82.38 73 ASN A O 1
ATOM 589 N N . SER A 1 74 ? 10.240 2.221 4.617 1.00 79.31 74 SER A N 1
ATOM 590 C CA . SER A 1 74 ? 9.898 0.866 5.066 1.00 79.31 74 SER A CA 1
ATOM 591 C C . SER A 1 74 ? 10.471 -0.223 4.154 1.00 79.31 74 SER A C 1
ATOM 593 O O . SER A 1 74 ? 10.588 -1.368 4.586 1.00 79.31 74 SER A O 1
ATOM 595 N N . PHE A 1 75 ? 10.881 0.137 2.932 1.00 80.75 75 PHE A N 1
ATOM 596 C CA . PHE A 1 75 ? 11.472 -0.785 1.970 1.00 80.75 75 PHE A CA 1
ATOM 597 C C . PHE A 1 75 ? 12.996 -0.887 2.029 1.00 80.75 75 PHE A C 1
ATOM 599 O O . PHE A 1 75 ? 13.564 -1.773 1.403 1.00 80.75 75 PHE A O 1
ATOM 606 N N . ASP A 1 76 ? 13.667 -0.015 2.782 1.00 78.50 76 ASP A N 1
ATOM 607 C CA . ASP A 1 76 ? 15.131 0.104 2.754 1.00 78.50 76 ASP A CA 1
ATOM 608 C C . ASP A 1 76 ? 15.842 -1.205 3.161 1.00 78.50 76 ASP A C 1
ATOM 610 O O . ASP A 1 76 ? 16.913 -1.531 2.660 1.00 78.50 76 ASP A O 1
ATOM 614 N N . CYS A 1 77 ? 15.201 -2.007 4.017 1.00 74.19 77 CYS A N 1
ATOM 615 C CA . CYS A 1 77 ? 15.752 -3.260 4.542 1.00 74.19 77 CYS A CA 1
ATOM 616 C C . CYS A 1 77 ? 15.077 -4.530 4.002 1.00 74.19 77 CYS A C 1
ATOM 618 O O . CYS A 1 77 ? 15.309 -5.603 4.561 1.00 74.19 77 CYS A O 1
ATOM 620 N N . ILE A 1 78 ? 14.220 -4.436 2.983 1.00 81.00 78 ILE A N 1
ATOM 621 C CA . ILE A 1 78 ? 13.556 -5.612 2.407 1.00 81.00 78 ILE A CA 1
ATOM 622 C C . ILE A 1 78 ? 13.809 -5.701 0.908 1.00 81.00 78 ILE A C 1
ATOM 624 O O . ILE A 1 78 ? 13.912 -4.694 0.211 1.00 81.00 78 ILE A O 1
ATOM 628 N N . GLU A 1 79 ? 13.885 -6.928 0.410 1.00 83.25 79 GLU A N 1
ATOM 629 C CA . GLU A 1 79 ? 13.828 -7.186 -1.022 1.00 83.25 79 GLU A CA 1
ATOM 630 C C . GLU A 1 79 ? 12.389 -6.994 -1.489 1.00 83.25 79 GLU A C 1
ATOM 632 O O . GLU A 1 79 ? 11.449 -7.533 -0.900 1.00 83.25 79 GLU A O 1
ATOM 637 N N . TYR A 1 80 ? 12.207 -6.205 -2.541 1.00 85.75 80 TYR A N 1
ATOM 638 C CA . TYR A 1 80 ? 10.891 -5.971 -3.104 1.00 85.75 80 TYR A CA 1
ATOM 639 C C . TYR A 1 80 ? 10.974 -5.805 -4.619 1.00 85.75 80 TYR A C 1
ATOM 641 O O . TYR A 1 80 ? 12.014 -5.464 -5.186 1.00 85.75 80 TYR A O 1
ATOM 649 N N . GLY A 1 81 ? 9.849 -6.059 -5.277 1.00 88.88 81 GLY A N 1
ATOM 650 C CA . GLY A 1 81 ? 9.689 -5.846 -6.706 1.00 88.88 81 GLY A CA 1
ATOM 651 C C . GLY A 1 81 ? 8.588 -4.837 -6.994 1.00 88.88 81 GLY A C 1
ATOM 652 O O . GLY A 1 81 ? 7.696 -4.608 -6.174 1.00 88.88 81 GLY A O 1
ATOM 653 N N . VAL A 1 82 ? 8.647 -4.231 -8.175 1.00 89.50 82 VAL A N 1
ATOM 654 C CA . VAL A 1 82 ? 7.687 -3.223 -8.625 1.00 89.50 82 VAL A CA 1
ATOM 655 C C . VAL A 1 82 ? 7.021 -3.683 -9.915 1.00 89.50 82 VAL A C 1
ATOM 657 O O . VAL A 1 82 ? 7.659 -4.247 -10.800 1.00 89.50 82 VAL A O 1
ATOM 660 N N . PHE A 1 83 ? 5.719 -3.425 -10.013 1.00 90.88 83 PHE A N 1
ATOM 661 C CA . PHE A 1 83 ? 5.000 -3.406 -11.281 1.00 90.88 83 PHE A CA 1
ATOM 662 C C . PHE A 1 83 ? 4.680 -1.959 -11.630 1.00 90.88 83 PHE A C 1
ATOM 664 O O . PHE A 1 83 ? 4.197 -1.208 -10.776 1.00 90.88 83 PHE A O 1
ATOM 671 N N . TYR A 1 84 ? 4.892 -1.579 -12.883 1.00 90.31 84 TYR A N 1
ATOM 672 C CA . TYR A 1 84 ? 4.532 -0.249 -13.357 1.00 90.31 84 TYR A CA 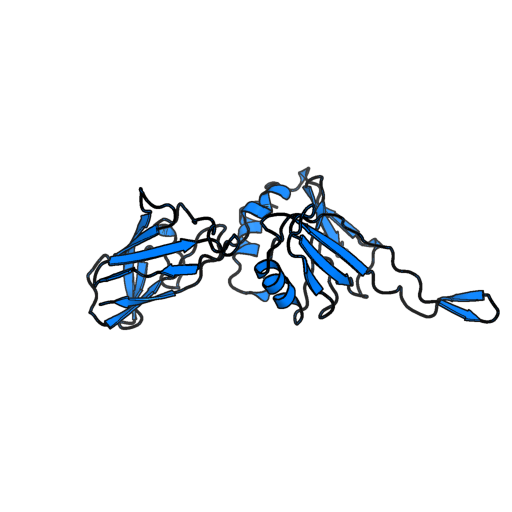1
ATOM 673 C C . TYR A 1 84 ? 3.181 -0.276 -14.059 1.00 90.31 84 TYR A C 1
ATOM 675 O O . TYR A 1 84 ? 2.829 -1.229 -14.749 1.00 90.31 84 TYR A O 1
ATOM 683 N N . ILE A 1 85 ? 2.394 0.783 -13.875 1.00 89.31 85 ILE A N 1
ATOM 684 C CA . ILE A 1 85 ? 1.133 0.961 -14.592 1.00 89.31 85 ILE A CA 1
ATOM 685 C C . ILE A 1 85 ? 1.331 2.089 -15.590 1.00 89.31 85 ILE A C 1
ATOM 687 O O . ILE A 1 85 ? 1.504 3.246 -15.207 1.00 89.31 85 ILE A O 1
ATOM 691 N N . THR A 1 86 ? 1.296 1.762 -16.880 1.00 87.56 86 THR A N 1
ATOM 692 C CA . THR A 1 86 ? 1.545 2.751 -17.932 1.00 87.56 86 THR A CA 1
ATOM 693 C C . THR A 1 86 ? 0.383 3.737 -18.058 1.00 87.56 86 THR A C 1
ATOM 695 O O . THR A 1 86 ? -0.752 3.482 -17.637 1.00 87.56 86 THR A O 1
ATOM 698 N N . ASN A 1 87 ? 0.610 4.853 -18.755 1.00 84.69 87 ASN A N 1
ATOM 699 C CA . ASN A 1 87 ? -0.450 5.810 -19.086 1.00 84.69 87 ASN A CA 1
ATOM 700 C C . ASN A 1 87 ? -1.586 5.209 -19.943 1.00 84.69 87 ASN A C 1
ATOM 702 O O . ASN A 1 87 ? -2.649 5.818 -20.052 1.00 84.69 87 ASN A O 1
ATOM 706 N N . LYS A 1 88 ? -1.413 4.018 -20.527 1.00 85.88 88 LYS A N 1
ATOM 707 C CA . LYS A 1 88 ? -2.465 3.267 -21.230 1.00 85.88 88 LYS A CA 1
ATOM 708 C C . LYS A 1 88 ? -3.223 2.312 -20.304 1.00 85.88 88 LYS A C 1
ATOM 710 O O . LYS A 1 88 ? -4.247 1.775 -20.705 1.00 85.88 88 LYS A O 1
ATOM 715 N N . GLY A 1 89 ? -2.783 2.155 -19.055 1.00 82.88 89 GLY A N 1
ATOM 716 C CA . GLY A 1 89 ? -3.339 1.203 -18.095 1.00 82.88 89 GLY A CA 1
ATOM 717 C C . GLY A 1 89 ? -2.887 -0.230 -18.365 1.00 82.88 89 GLY A C 1
ATOM 718 O O . GLY A 1 89 ? -3.659 -1.158 -18.132 1.00 82.88 89 GLY A O 1
ATOM 719 N N . GLN A 1 90 ? -1.696 -0.404 -18.940 1.00 89.62 90 GLN A N 1
ATOM 720 C CA . GLN A 1 90 ? -1.025 -1.702 -19.031 1.00 89.62 90 GLN A CA 1
ATOM 721 C C . GLN A 1 90 ? -0.248 -1.926 -17.736 1.00 89.62 90 GLN A C 1
ATOM 723 O O . GLN A 1 90 ? 0.158 -0.951 -17.107 1.00 89.62 90 GLN A O 1
ATOM 728 N N . VAL A 1 91 ? -0.057 -3.184 -17.350 1.00 89.38 91 VAL A N 1
ATOM 729 C CA . VAL A 1 91 ? 0.783 -3.542 -16.200 1.00 89.38 91 VAL A CA 1
ATOM 730 C C . VAL A 1 91 ? 2.086 -4.091 -16.746 1.00 89.38 91 VAL A C 1
ATOM 732 O O . VAL A 1 91 ? 2.056 -5.070 -17.482 1.00 89.38 91 VAL A O 1
ATOM 735 N N . GLU A 1 92 ? 3.183 -3.431 -16.427 1.00 90.69 92 GLU A N 1
ATOM 736 C CA . GLU A 1 92 ? 4.535 -3.710 -16.896 1.00 90.69 92 GLU A CA 1
ATOM 737 C C . GLU A 1 92 ? 5.348 -4.377 -15.786 1.00 90.69 92 GLU A C 1
ATOM 739 O O . GLU A 1 92 ? 5.189 -4.059 -14.602 1.00 90.69 92 GLU A O 1
ATOM 744 N N . GLY A 1 93 ? 6.177 -5.334 -16.186 1.00 91.19 93 GLY A N 1
ATOM 745 C CA . GLY A 1 93 ? 6.989 -6.169 -15.313 1.00 91.19 93 GLY A CA 1
ATOM 746 C C . GLY A 1 93 ? 7.988 -6.990 -16.128 1.00 91.19 93 GLY A C 1
ATOM 747 O O . GLY A 1 93 ? 8.282 -6.653 -17.272 1.00 91.19 93 GLY A O 1
ATOM 748 N N . MET A 1 94 ? 8.458 -8.095 -15.559 1.00 89.69 94 MET A N 1
ATOM 749 C CA . MET A 1 94 ? 9.402 -9.018 -16.190 1.00 89.69 94 MET A CA 1
ATOM 750 C C . MET A 1 94 ? 8.709 -10.308 -16.606 1.00 89.69 94 MET A C 1
ATOM 752 O O . MET A 1 94 ? 7.916 -10.867 -15.853 1.00 89.69 94 MET A O 1
ATOM 756 N N . ASN A 1 95 ? 9.015 -10.816 -17.790 1.00 89.19 95 ASN A N 1
ATOM 757 C CA . ASN A 1 95 ? 8.600 -12.142 -18.212 1.00 89.19 95 ASN A CA 1
ATOM 758 C C . ASN A 1 95 ? 9.462 -13.194 -17.500 1.00 89.19 95 ASN A C 1
ATOM 760 O O . ASN A 1 95 ? 10.685 -13.194 -17.618 1.00 89.19 95 ASN A O 1
ATOM 764 N N . ASP A 1 96 ? 8.823 -14.108 -16.773 1.00 85.25 96 ASP A N 1
ATOM 765 C CA . ASP A 1 96 ? 9.503 -15.176 -16.027 1.00 85.25 96 ASP A CA 1
ATOM 766 C C . ASP A 1 96 ? 9.948 -16.366 -16.904 1.00 85.25 96 ASP A C 1
ATOM 768 O O . ASP A 1 96 ? 10.398 -17.392 -16.390 1.00 85.25 96 ASP A O 1
ATOM 772 N N . GLY A 1 97 ? 9.770 -16.270 -18.225 1.00 81.75 97 GLY A N 1
ATOM 773 C CA . GLY A 1 97 ? 10.023 -17.342 -19.187 1.00 81.75 97 GLY A CA 1
ATOM 774 C C . GLY A 1 97 ? 8.893 -18.375 -19.287 1.00 81.75 97 GLY A C 1
ATOM 775 O O . GLY A 1 97 ? 8.916 -19.217 -20.184 1.00 81.75 97 GLY A O 1
ATOM 776 N N . ASN A 1 98 ? 7.874 -18.294 -18.427 1.00 85.25 98 ASN A N 1
ATOM 777 C CA . ASN A 1 98 ? 6.696 -19.166 -18.414 1.00 85.25 98 ASN A CA 1
ATOM 778 C C . ASN A 1 98 ? 5.413 -18.425 -18.829 1.00 85.25 98 ASN A C 1
ATOM 780 O O . ASN A 1 98 ? 4.308 -18.909 -18.575 1.00 85.25 98 ASN A O 1
ATOM 784 N N . ASN A 1 99 ? 5.547 -17.279 -19.507 1.00 79.75 99 ASN A N 1
ATOM 785 C CA . ASN A 1 99 ? 4.454 -16.366 -19.863 1.00 79.75 99 ASN A CA 1
ATOM 786 C C . ASN A 1 99 ? 3.717 -15.772 -18.652 1.00 79.75 99 ASN A C 1
ATOM 788 O O . ASN A 1 99 ? 2.558 -15.365 -18.786 1.00 79.75 99 ASN A O 1
ATOM 792 N N . ASN A 1 100 ? 4.358 -15.709 -17.483 1.00 83.88 100 ASN A N 1
ATOM 793 C CA . ASN A 1 100 ? 3.842 -14.926 -16.371 1.00 83.88 100 ASN A CA 1
ATOM 794 C C . ASN A 1 100 ? 4.601 -13.609 -16.270 1.00 83.88 100 ASN A C 1
ATOM 796 O O . ASN A 1 100 ? 5.785 -13.516 -16.588 1.00 83.88 100 ASN A O 1
ATOM 800 N N . LEU A 1 101 ? 3.890 -12.595 -15.784 1.00 87.31 101 LEU A N 1
ATOM 801 C CA . LEU A 1 101 ? 4.490 -11.317 -15.450 1.00 87.31 101 LEU A CA 1
ATOM 802 C C . LEU A 1 101 ? 4.929 -11.344 -13.980 1.00 87.31 101 LEU A C 1
ATOM 804 O O . LEU A 1 101 ? 4.091 -11.375 -13.076 1.00 87.31 101 LEU A O 1
ATOM 808 N N . ALA A 1 102 ? 6.235 -11.342 -13.759 1.00 90.56 102 ALA A N 1
ATOM 809 C CA . ALA A 1 102 ? 6.891 -11.140 -12.479 1.00 90.56 102 ALA A CA 1
ATOM 810 C C . ALA A 1 102 ? 7.189 -9.651 -12.248 1.00 90.56 102 ALA A C 1
ATOM 812 O O . ALA A 1 102 ? 7.213 -8.842 -13.175 1.00 90.56 102 ALA A O 1
ATOM 813 N N . SER A 1 103 ? 7.378 -9.267 -10.991 1.00 90.81 103 SER A N 1
ATOM 814 C CA . SER A 1 103 ? 7.752 -7.898 -10.629 1.00 90.81 103 SER A CA 1
ATOM 815 C C . SER A 1 103 ? 9.208 -7.613 -10.988 1.00 90.81 103 SER A C 1
ATOM 817 O O . SER A 1 103 ? 10.041 -8.495 -10.814 1.00 90.81 103 SER A O 1
ATOM 819 N N . ILE A 1 104 ? 9.519 -6.374 -11.367 1.00 91.06 104 ILE A N 1
ATOM 820 C CA . ILE A 1 104 ? 10.897 -5.910 -11.582 1.00 91.06 104 ILE A CA 1
ATOM 821 C C . ILE A 1 104 ? 11.555 -5.741 -10.214 1.00 91.06 104 ILE A C 1
ATOM 823 O O . ILE A 1 104 ? 11.131 -4.870 -9.439 1.00 91.06 104 ILE A O 1
ATOM 827 N N . LYS A 1 105 ? 12.549 -6.565 -9.880 1.00 91.06 105 LYS A N 1
ATOM 828 C CA . LYS A 1 105 ? 13.246 -6.470 -8.594 1.00 91.06 105 LYS A CA 1
ATOM 829 C C . LYS A 1 105 ? 14.012 -5.162 -8.476 1.00 91.06 105 LYS A C 1
ATOM 831 O O . LYS A 1 105 ? 14.641 -4.680 -9.415 1.00 91.06 105 LYS A O 1
ATOM 836 N N . GLN A 1 106 ? 13.939 -4.588 -7.286 1.00 90.19 106 GLN A N 1
ATOM 837 C CA . GLN A 1 106 ? 14.681 -3.393 -6.923 1.00 90.19 106 GLN A CA 1
ATOM 838 C C . GLN A 1 106 ? 15.837 -3.795 -6.018 1.00 90.19 106 GLN A C 1
ATOM 840 O O . GLN A 1 106 ? 15.679 -4.646 -5.141 1.00 90.19 106 GLN A O 1
ATOM 845 N N . GLN A 1 107 ? 16.984 -3.147 -6.187 1.00 87.94 107 GLN A N 1
ATOM 846 C CA . GLN A 1 107 ? 18.131 -3.403 -5.335 1.00 87.94 107 GLN A CA 1
ATOM 847 C C . GLN A 1 107 ? 17.828 -2.945 -3.900 1.00 87.94 107 GLN A C 1
ATOM 849 O O . GLN A 1 107 ? 17.624 -1.752 -3.641 1.00 87.94 107 GLN A O 1
ATOM 854 N N . ALA A 1 108 ? 17.863 -3.883 -2.951 1.00 86.12 108 ALA A N 1
ATOM 855 C CA . ALA A 1 108 ? 17.664 -3.590 -1.532 1.00 86.12 108 ALA A CA 1
ATOM 856 C C . ALA A 1 108 ? 18.644 -2.510 -1.024 1.00 86.12 108 ALA A C 1
ATOM 858 O O . ALA A 1 108 ? 19.812 -2.477 -1.421 1.00 86.12 108 ALA A O 1
ATOM 859 N N . GLY A 1 109 ? 18.169 -1.613 -0.153 1.00 84.75 109 GLY A N 1
ATOM 860 C CA . GLY A 1 109 ? 18.973 -0.538 0.445 1.00 84.75 109 GLY A CA 1
ATOM 861 C C . GLY A 1 109 ? 19.341 0.625 -0.483 1.00 84.75 109 GLY A C 1
ATOM 862 O O . GLY A 1 109 ? 20.165 1.466 -0.121 1.00 84.75 109 GLY A O 1
ATOM 863 N N . THR A 1 110 ? 18.791 0.685 -1.701 1.00 87.50 110 THR A N 1
ATOM 864 C CA . THR A 1 110 ? 19.122 1.762 -2.656 1.00 87.50 110 THR A CA 1
ATOM 865 C C . THR A 1 110 ? 18.078 2.862 -2.763 1.00 87.50 110 THR A C 1
ATOM 867 O O . THR A 1 110 ? 18.318 3.912 -3.370 1.00 87.50 110 THR A O 1
ATOM 870 N N . VAL A 1 111 ? 16.909 2.628 -2.182 1.00 89.19 111 VAL A N 1
ATOM 871 C CA . VAL A 1 111 ? 15.702 3.382 -2.486 1.00 89.19 111 VAL A CA 1
ATOM 872 C C . VAL A 1 111 ? 15.615 4.553 -1.536 1.00 89.19 111 VAL A C 1
ATOM 874 O O . VAL A 1 111 ? 15.555 4.404 -0.322 1.00 89.19 111 VAL A O 1
ATOM 877 N N . SER A 1 112 ? 15.615 5.755 -2.095 1.00 89.62 112 SER A N 1
ATOM 878 C CA . SER A 1 112 ? 15.646 6.984 -1.319 1.00 89.62 112 SER A CA 1
ATOM 879 C C . SER A 1 112 ? 14.541 7.918 -1.773 1.00 89.62 112 SER A C 1
ATOM 881 O O . SER A 1 112 ? 14.495 8.318 -2.937 1.00 89.62 112 SER A O 1
ATOM 883 N N . ALA A 1 113 ? 13.683 8.305 -0.830 1.00 90.38 113 ALA A N 1
ATOM 884 C CA . ALA A 1 113 ? 12.648 9.308 -1.030 1.00 90.38 113 ALA A CA 1
ATOM 885 C C . ALA A 1 113 ? 12.998 10.608 -0.287 1.00 90.38 113 ALA A C 1
ATOM 887 O O . ALA A 1 113 ? 13.377 10.595 0.885 1.00 90.38 113 ALA A O 1
ATOM 888 N N . LYS A 1 114 ? 12.859 11.757 -0.957 1.00 90.25 114 LYS A N 1
ATOM 889 C CA . LYS A 1 114 ? 13.130 13.086 -0.384 1.00 90.25 114 LYS A CA 1
ATOM 890 C C . LYS A 1 114 ? 11.955 14.027 -0.592 1.00 90.25 114 LYS A C 1
ATOM 892 O O . LYS A 1 114 ? 11.486 14.200 -1.713 1.00 90.25 114 LYS A O 1
ATOM 897 N N . TYR A 1 115 ? 11.522 14.681 0.485 1.00 89.75 115 TYR A N 1
ATOM 898 C CA . TYR A 1 115 ? 10.391 15.606 0.462 1.00 89.75 115 TYR A CA 1
ATOM 899 C C . TYR A 1 115 ? 10.895 17.006 0.162 1.00 89.75 115 TYR A C 1
ATOM 901 O O . TYR A 1 115 ? 11.769 17.536 0.851 1.00 89.75 115 TYR A O 1
ATOM 909 N N . MET A 1 116 ? 10.299 17.610 -0.852 1.00 86.88 116 MET A N 1
ATOM 910 C CA . MET A 1 116 ? 10.488 18.997 -1.209 1.00 86.88 116 MET A CA 1
ATOM 911 C C . MET A 1 116 ? 9.263 19.777 -0.748 1.00 86.88 116 MET A C 1
ATOM 913 O O . MET A 1 116 ? 8.153 19.592 -1.254 1.00 86.88 116 MET A O 1
ATOM 917 N N . LYS A 1 117 ? 9.483 20.651 0.237 1.00 84.88 117 LYS A N 1
ATOM 918 C CA . LYS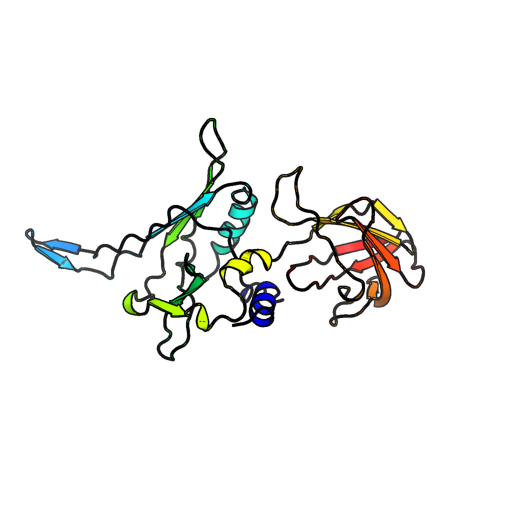 A 1 117 ? 8.446 21.558 0.729 1.00 84.88 117 LYS A CA 1
ATOM 919 C C . LYS A 1 117 ? 7.969 22.465 -0.411 1.00 84.88 117 LYS A C 1
ATOM 921 O O . LYS A 1 117 ? 8.805 22.911 -1.201 1.00 84.88 117 LYS A O 1
ATOM 926 N N . PRO A 1 118 ? 6.665 22.778 -0.470 1.00 85.94 118 PRO A N 1
ATOM 927 C CA . PRO A 1 118 ? 6.160 23.742 -1.433 1.00 85.94 118 PRO A CA 1
ATOM 928 C C . PRO A 1 118 ? 6.799 25.113 -1.183 1.00 85.94 118 PRO A C 1
ATOM 930 O O . PRO A 1 118 ? 7.027 25.512 -0.037 1.00 85.94 118 PRO A O 1
ATOM 933 N N . SER A 1 119 ? 7.077 25.837 -2.259 1.00 86.00 119 SER A N 1
ATOM 934 C CA . SER A 1 119 ? 7.571 27.214 -2.228 1.00 86.00 119 SER A CA 1
ATOM 935 C C . SER A 1 119 ? 6.779 28.062 -3.223 1.00 86.00 119 SER A C 1
ATOM 937 O O . SER A 1 119 ? 5.950 27.547 -3.975 1.00 86.00 119 SER A O 1
ATOM 939 N N . VAL A 1 120 ? 6.976 29.381 -3.221 1.00 78.19 120 VAL A N 1
ATOM 940 C CA . VAL A 1 120 ? 6.278 30.259 -4.170 1.00 78.19 120 VAL A CA 1
ATOM 941 C C . VAL A 1 120 ? 6.662 29.854 -5.598 1.00 78.19 120 VAL A C 1
ATOM 943 O O . VAL A 1 120 ? 7.811 30.010 -5.999 1.00 78.19 120 VAL A O 1
ATOM 946 N N . GLY A 1 121 ? 5.697 29.316 -6.351 1.00 78.56 121 GLY A N 1
ATOM 947 C CA . GLY A 1 121 ? 5.893 28.823 -7.719 1.00 78.56 121 GLY A CA 1
ATOM 948 C C . GLY A 1 121 ? 6.254 27.336 -7.846 1.00 78.56 121 GLY A C 1
ATOM 949 O O . GLY A 1 121 ? 6.366 26.854 -8.970 1.00 78.56 121 GLY A O 1
ATOM 950 N N . ALA A 1 122 ? 6.389 26.593 -6.743 1.00 81.69 122 ALA A N 1
ATOM 951 C CA . ALA A 1 122 ? 6.661 25.156 -6.763 1.00 81.69 122 ALA A CA 1
ATOM 952 C C . ALA A 1 122 ? 5.650 24.380 -5.909 1.00 81.69 122 ALA A C 1
ATOM 954 O O . ALA A 1 122 ? 5.457 24.659 -4.724 1.00 81.69 122 ALA A O 1
ATOM 955 N N . VAL A 1 123 ? 5.021 23.373 -6.518 1.00 84.75 123 VAL A N 1
ATOM 956 C CA . VAL A 1 123 ? 4.170 22.416 -5.800 1.00 84.75 123 VAL A CA 1
ATOM 957 C C . VAL A 1 123 ? 5.011 21.559 -4.857 1.00 84.75 123 VAL A C 1
ATOM 959 O O . VAL A 1 123 ? 6.209 21.378 -5.073 1.00 84.75 123 VAL A O 1
ATOM 962 N N . GLN A 1 124 ? 4.383 21.008 -3.821 1.00 87.31 124 GLN A N 1
ATOM 963 C CA . GLN A 1 124 ? 5.038 20.018 -2.972 1.00 87.31 124 GLN A CA 1
ATOM 964 C C . GLN A 1 124 ? 5.337 18.746 -3.771 1.00 87.31 124 GLN A C 1
ATOM 966 O O . GLN A 1 124 ? 4.532 18.343 -4.623 1.00 87.31 124 GLN A O 1
ATOM 971 N N . LYS A 1 125 ? 6.496 18.135 -3.506 1.00 91.00 125 LYS A N 1
ATOM 972 C CA . LYS A 1 125 ? 6.956 16.945 -4.225 1.00 91.00 125 LYS A CA 1
ATOM 973 C C . LYS A 1 125 ? 7.672 15.960 -3.317 1.00 91.00 125 LYS A C 1
ATOM 975 O O . LYS A 1 125 ? 8.312 16.353 -2.344 1.00 91.00 125 LYS A O 1
ATOM 980 N N . VAL A 1 126 ? 7.639 14.689 -3.691 1.00 89.88 126 VAL A N 1
ATOM 981 C CA . VAL A 1 126 ? 8.521 13.654 -3.149 1.00 89.88 126 VAL A CA 1
ATOM 982 C C . VAL A 1 126 ? 9.301 13.077 -4.318 1.00 89.88 126 VAL A C 1
ATOM 984 O O . VAL A 1 126 ? 8.708 12.486 -5.213 1.00 89.88 126 VAL A O 1
ATOM 987 N N . MET A 1 127 ? 10.615 13.286 -4.326 1.00 91.62 127 MET A N 1
ATOM 988 C CA . MET A 1 127 ? 11.501 12.692 -5.326 1.00 91.62 127 MET A CA 1
ATOM 989 C C . MET A 1 127 ? 11.962 11.332 -4.833 1.00 91.62 127 MET A C 1
ATOM 991 O O . MET A 1 127 ? 12.474 11.237 -3.716 1.00 91.62 127 MET A O 1
ATOM 995 N N . VAL A 1 128 ? 11.805 10.316 -5.669 1.00 91.12 128 VAL A N 1
ATOM 996 C CA . VAL A 1 128 ? 12.223 8.945 -5.395 1.00 91.12 128 VAL A CA 1
ATOM 997 C C . VAL A 1 128 ? 13.319 8.572 -6.377 1.00 91.12 128 VAL A C 1
ATOM 999 O O . VAL A 1 128 ? 13.239 8.883 -7.566 1.00 91.12 128 VAL A O 1
ATOM 1002 N N . LYS A 1 129 ? 14.352 7.912 -5.867 1.00 91.75 129 LYS A N 1
ATOM 1003 C CA . LYS A 1 129 ? 15.423 7.329 -6.670 1.00 91.75 129 LYS A CA 1
ATOM 1004 C C . LYS A 1 129 ? 15.794 5.952 -6.141 1.00 91.75 129 LYS A C 1
ATOM 1006 O O . LYS A 1 129 ? 15.666 5.722 -4.940 1.00 91.75 129 LYS A O 1
ATOM 1011 N N . GLY A 1 130 ? 16.297 5.092 -7.010 1.00 89.38 130 GLY A N 1
ATOM 1012 C CA . GLY A 1 130 ? 16.833 3.786 -6.641 1.00 89.38 130 GLY A CA 1
ATOM 1013 C C . GLY A 1 130 ? 17.553 3.137 -7.814 1.00 89.38 130 GLY A C 1
ATOM 1014 O O . GLY A 1 130 ? 17.785 3.790 -8.836 1.00 89.38 130 GLY A O 1
ATOM 1015 N N . PHE A 1 131 ? 17.897 1.865 -7.643 1.00 88.56 131 PHE A N 1
ATOM 1016 C CA . PHE A 1 131 ? 18.505 1.043 -8.681 1.00 88.56 131 PHE A CA 1
ATOM 1017 C C . PHE A 1 131 ? 17.691 -0.232 -8.895 1.00 88.56 131 PHE A C 1
ATOM 1019 O O . PHE A 1 131 ? 17.204 -0.830 -7.931 1.00 88.56 131 PHE A O 1
ATOM 1026 N N . VAL A 1 132 ? 17.565 -0.640 -10.155 1.00 87.69 132 VAL A N 1
ATOM 1027 C CA . VAL A 1 132 ? 17.106 -1.986 -10.513 1.00 87.69 132 VAL A CA 1
ATOM 1028 C C . VAL A 1 132 ? 18.183 -2.994 -10.093 1.00 87.69 132 VAL A C 1
ATOM 1030 O O . VAL A 1 132 ? 19.372 -2.661 -10.051 1.00 87.69 132 VAL A O 1
ATOM 1033 N N . ASP A 1 133 ? 17.753 -4.187 -9.690 1.00 86.31 133 ASP A N 1
ATOM 1034 C CA . ASP A 1 133 ? 18.653 -5.274 -9.299 1.00 86.31 133 ASP A CA 1
ATOM 1035 C C . ASP A 1 133 ? 19.492 -5.761 -10.495 1.00 86.31 133 ASP A C 1
ATOM 1037 O O . ASP A 1 133 ? 19.006 -5.796 -11.622 1.00 86.31 133 ASP A O 1
ATOM 1041 N N . ASP A 1 134 ? 20.753 -6.132 -10.263 1.00 81.75 134 ASP A N 1
ATOM 1042 C CA . ASP A 1 134 ? 21.674 -6.558 -11.331 1.00 81.75 134 ASP A CA 1
ATOM 1043 C C . ASP A 1 134 ? 21.311 -7.917 -11.952 1.00 81.75 134 ASP A C 1
ATOM 1045 O O . ASP A 1 134 ? 21.757 -8.234 -13.054 1.00 81.75 134 ASP A O 1
ATOM 1049 N N . SER A 1 135 ? 20.461 -8.705 -11.290 1.00 83.44 135 SER A N 1
ATOM 1050 C CA . SER A 1 135 ? 19.936 -9.954 -11.848 1.00 83.44 135 SER A CA 1
ATOM 1051 C C . SER A 1 135 ? 18.814 -9.758 -12.870 1.00 83.44 135 SER A C 1
ATOM 1053 O O . SER A 1 135 ? 18.409 -10.725 -13.524 1.00 83.44 135 SER A O 1
ATOM 1055 N N . GLU A 1 136 ? 18.291 -8.540 -13.007 1.00 84.56 136 GLU A N 1
ATOM 1056 C CA . GLU A 1 136 ? 17.215 -8.234 -13.940 1.00 84.56 136 GLU A CA 1
ATOM 1057 C C . GLU A 1 136 ? 17.760 -7.979 -15.346 1.00 84.56 136 GLU A C 1
ATOM 1059 O O . GLU A 1 136 ? 18.645 -7.156 -15.562 1.00 84.56 136 GLU A O 1
ATOM 1064 N N . TYR A 1 137 ? 17.208 -8.695 -16.326 1.00 82.31 137 TYR A N 1
ATOM 1065 C CA . TYR A 1 137 ? 17.581 -8.538 -17.727 1.00 82.31 137 TYR A CA 1
ATOM 1066 C C . TYR A 1 137 ? 16.529 -7.721 -18.471 1.00 82.31 137 TYR A C 1
ATOM 1068 O O . TYR A 1 137 ? 15.420 -8.212 -18.686 1.00 82.31 137 TYR A O 1
ATOM 1076 N N . ASP A 1 138 ? 16.894 -6.527 -18.940 1.00 78.75 138 ASP A N 1
ATOM 1077 C CA . ASP A 1 138 ? 16.001 -5.603 -19.657 1.00 78.75 138 ASP A CA 1
ATOM 1078 C C . ASP A 1 138 ? 15.266 -6.249 -20.842 1.00 78.75 138 ASP A C 1
ATOM 1080 O O . ASP A 1 138 ? 14.127 -5.899 -21.146 1.00 78.75 138 ASP A O 1
ATOM 1084 N N . GLY A 1 139 ? 15.869 -7.243 -21.503 1.00 79.75 139 GLY A N 1
ATOM 1085 C CA . GLY A 1 139 ? 15.215 -7.964 -22.600 1.00 79.75 139 GLY A CA 1
ATOM 1086 C C . GLY A 1 139 ? 14.001 -8.804 -22.180 1.00 79.75 139 GLY A C 1
ATOM 1087 O O . GLY A 1 139 ? 13.241 -9.229 -23.049 1.00 79.75 139 GLY A O 1
ATOM 1088 N N . ASN A 1 140 ? 13.795 -9.023 -20.879 1.00 86.25 140 ASN A N 1
ATOM 1089 C CA . ASN A 1 140 ? 12.619 -9.698 -20.331 1.00 86.25 140 ASN A CA 1
ATOM 1090 C C . ASN A 1 140 ? 11.484 -8.729 -19.971 1.00 86.25 140 ASN A C 1
ATOM 1092 O O . ASN A 1 140 ? 10.438 -9.197 -19.521 1.00 86.25 140 ASN A O 1
ATOM 1096 N N . LEU A 1 141 ? 11.644 -7.413 -20.158 1.00 87.56 141 LEU A N 1
ATOM 1097 C CA . LEU A 1 141 ? 10.561 -6.451 -19.940 1.00 87.56 141 LEU A CA 1
ATOM 1098 C C . LEU A 1 141 ? 9.356 -6.782 -20.832 1.00 87.56 141 LEU A C 1
ATOM 1100 O O . LEU A 1 141 ? 9.457 -6.865 -22.057 1.00 87.56 141 LEU A O 1
ATOM 1104 N N . ASP A 1 142 ? 8.195 -6.954 -20.207 1.00 92.00 142 ASP A N 1
ATOM 1105 C CA . ASP A 1 142 ? 6.944 -7.315 -20.875 1.00 92.00 142 ASP A CA 1
ATOM 1106 C C . ASP A 1 142 ? 5.748 -6.654 -20.171 1.00 92.00 142 ASP A C 1
ATOM 1108 O O . ASP A 1 142 ? 5.878 -5.990 -19.137 1.00 92.00 142 ASP A O 1
ATOM 1112 N N . TYR A 1 143 ? 4.548 -6.798 -20.733 1.00 91.88 143 TYR A N 1
ATOM 1113 C CA . TYR A 1 143 ? 3.349 -6.190 -20.176 1.00 91.88 143 TYR A CA 1
ATOM 1114 C C . TYR A 1 143 ? 2.081 -7.021 -20.365 1.00 91.88 143 TYR A C 1
ATOM 1116 O O . TYR A 1 143 ? 1.847 -7.690 -21.369 1.00 91.88 143 TYR A O 1
ATOM 1124 N N . ILE A 1 144 ? 1.156 -6.860 -19.421 1.00 88.62 144 ILE A N 1
ATOM 1125 C CA . ILE A 1 144 ? -0.226 -7.308 -19.565 1.00 88.62 144 ILE A CA 1
ATOM 1126 C C . ILE A 1 144 ? -1.032 -6.185 -20.236 1.00 88.62 144 ILE A C 1
ATOM 1128 O O . ILE A 1 144 ? -1.164 -5.088 -19.674 1.00 88.62 144 ILE A O 1
ATOM 1132 N N . PRO A 1 145 ? -1.614 -6.420 -21.430 1.00 88.81 145 PRO A N 1
ATOM 1133 C CA . PRO A 1 145 ? -2.418 -5.416 -22.110 1.00 88.81 145 PRO A CA 1
ATOM 1134 C C . PRO A 1 145 ? -3.718 -5.146 -21.352 1.00 88.81 145 PRO A C 1
ATOM 1136 O O . PRO A 1 145 ? -4.338 -6.054 -20.796 1.00 88.81 145 PRO A O 1
ATOM 1139 N N . THR A 1 146 ? -4.199 -3.904 -21.414 1.00 87.88 146 THR A N 1
ATOM 1140 C CA . THR A 1 146 ? -5.418 -3.459 -20.717 1.00 87.88 146 THR A CA 1
ATOM 1141 C C . THR A 1 146 ? -6.649 -4.305 -21.052 1.00 87.88 146 THR A C 1
ATOM 1143 O O . THR A 1 146 ? -7.493 -4.519 -20.192 1.00 87.88 146 THR A O 1
ATOM 1146 N N . SER A 1 147 ? -6.736 -4.866 -22.263 1.00 87.62 147 SER A N 1
ATOM 1147 C CA . SER A 1 147 ? -7.831 -5.757 -22.682 1.00 87.62 147 SER A CA 1
ATOM 1148 C C . SER A 1 147 ? -7.911 -7.076 -21.901 1.00 87.62 147 SER A C 1
ATOM 1150 O O . SER A 1 147 ? -8.939 -7.749 -21.941 1.00 87.62 147 SER A O 1
ATOM 1152 N N . LYS A 1 148 ? -6.842 -7.465 -21.199 1.00 84.56 148 LYS A N 1
ATOM 1153 C CA . LYS A 1 148 ? -6.776 -8.659 -20.339 1.00 84.56 148 LYS A CA 1
ATOM 1154 C C . LYS A 1 148 ? -6.993 -8.330 -18.856 1.00 84.56 148 LYS A C 1
ATOM 1156 O O . LYS A 1 148 ? -7.007 -9.228 -18.009 1.00 84.56 148 LYS A O 1
ATOM 1161 N N . ILE A 1 149 ? -7.171 -7.050 -18.534 1.00 84.75 149 ILE A N 1
ATOM 1162 C CA . ILE A 1 149 ? -7.380 -6.552 -17.179 1.00 84.75 149 ILE A CA 1
ATOM 1163 C C . ILE A 1 149 ? -8.860 -6.200 -17.027 1.00 84.75 149 ILE A C 1
ATOM 1165 O O . ILE A 1 149 ? -9.349 -5.234 -17.602 1.00 84.75 149 ILE A O 1
ATOM 1169 N N . THR A 1 150 ? -9.579 -6.994 -16.237 1.00 85.31 150 THR A N 1
ATOM 1170 C CA . THR A 1 150 ? -11.020 -6.832 -16.010 1.00 85.31 150 THR A CA 1
ATOM 1171 C C . THR A 1 150 ? -11.319 -5.604 -15.151 1.00 85.31 150 THR A C 1
ATOM 1173 O O . THR A 1 150 ? -12.297 -4.906 -15.400 1.00 85.31 150 THR A O 1
ATOM 1176 N N . PHE A 1 151 ? -10.474 -5.322 -14.152 1.00 79.19 151 PHE A N 1
ATOM 1177 C CA . PHE A 1 151 ? -10.579 -4.125 -13.316 1.00 79.19 151 PHE A CA 1
ATOM 1178 C C . PHE A 1 151 ? -9.478 -3.114 -13.679 1.00 79.19 151 PHE A C 1
ATOM 1180 O O . PHE A 1 151 ? -8.308 -3.398 -13.403 1.00 79.19 151 PHE A O 1
ATOM 1187 N N . PRO A 1 152 ? -9.804 -1.957 -14.292 1.00 81.38 152 PRO A N 1
ATOM 1188 C CA . PRO A 1 152 ? -8.811 -1.062 -14.884 1.00 81.38 152 PRO A CA 1
ATOM 1189 C C . PRO A 1 152 ? -7.664 -0.703 -13.931 1.00 81.38 152 PRO A C 1
ATOM 1191 O O . PRO A 1 152 ? -7.903 -0.172 -12.850 1.00 81.38 152 PRO A O 1
ATOM 1194 N N . ALA A 1 153 ? -6.415 -0.921 -14.361 1.00 80.62 153 ALA A N 1
ATOM 1195 C CA . ALA A 1 153 ? -5.211 -0.695 -13.548 1.00 80.62 153 ALA A CA 1
ATOM 1196 C C . ALA A 1 153 ? -5.121 0.725 -12.963 1.00 80.62 153 ALA A C 1
ATOM 1198 O O . ALA A 1 153 ? -4.757 0.929 -11.811 1.00 80.62 153 ALA A O 1
ATOM 1199 N N . LYS A 1 154 ? -5.582 1.723 -13.720 1.00 79.31 154 LYS A N 1
ATOM 1200 C CA . LYS A 1 154 ? -5.645 3.122 -13.272 1.00 79.31 154 LYS A CA 1
ATOM 1201 C C . LYS A 1 154 ? -6.612 3.378 -12.113 1.00 79.31 154 LYS A C 1
ATOM 1203 O O . LYS A 1 154 ? -6.565 4.444 -11.519 1.00 79.31 154 LYS A O 1
ATOM 1208 N N . GLN A 1 155 ? -7.522 2.455 -11.819 1.00 74.44 155 GLN A N 1
ATOM 1209 C CA . GLN A 1 155 ? -8.458 2.575 -10.699 1.00 74.44 155 GLN A CA 1
ATOM 1210 C C . GLN A 1 155 ? -7.905 1.939 -9.419 1.00 74.44 155 GLN A C 1
ATOM 1212 O O . GLN A 1 155 ? -8.522 2.053 -8.362 1.00 74.44 155 GLN A O 1
ATOM 1217 N N . TRP A 1 156 ? -6.733 1.302 -9.481 1.00 74.88 156 TRP A N 1
ATOM 1218 C CA . TRP A 1 156 ? -6.143 0.617 -8.336 1.00 74.88 156 TRP A CA 1
ATOM 1219 C C . TRP A 1 156 ? -5.697 1.582 -7.234 1.00 74.88 156 TRP A C 1
ATOM 1221 O O . TRP A 1 156 ? -5.724 1.198 -6.072 1.00 74.88 156 TRP A O 1
ATOM 1231 N N . PHE A 1 157 ? -5.403 2.852 -7.542 1.00 66.62 157 PHE A N 1
ATOM 1232 C CA . PHE A 1 157 ? -5.159 3.878 -6.513 1.00 66.62 157 PHE A CA 1
ATOM 1233 C C . PHE A 1 157 ? -6.331 4.002 -5.522 1.00 66.62 157 PHE A C 1
ATOM 1235 O O . PHE A 1 157 ? -6.121 4.312 -4.356 1.00 66.62 157 PHE A O 1
ATOM 1242 N N . GLY A 1 158 ? -7.561 3.701 -5.960 1.00 59.25 158 GLY A N 1
ATOM 1243 C CA . GLY A 1 158 ? -8.742 3.659 -5.093 1.00 59.25 158 GLY A CA 1
ATOM 1244 C C . GLY A 1 158 ? -8.843 2.411 -4.207 1.00 59.25 158 GLY A C 1
ATOM 1245 O O . GLY A 1 158 ? -9.692 2.383 -3.324 1.00 59.25 158 GLY A O 1
ATOM 1246 N N . ILE A 1 159 ? -8.001 1.396 -4.438 1.00 61.78 159 ILE A N 1
ATOM 1247 C CA . ILE A 1 159 ? -7.884 0.173 -3.624 1.00 61.78 159 ILE A CA 1
ATOM 1248 C C . ILE A 1 159 ? -6.791 0.328 -2.560 1.00 61.78 159 ILE A C 1
ATOM 1250 O O . ILE A 1 159 ? -6.662 -0.552 -1.712 1.00 61.78 159 ILE A O 1
ATOM 1254 N N . GLN A 1 160 ? -6.004 1.418 -2.583 1.00 56.00 160 GLN A N 1
ATOM 1255 C CA . GLN A 1 160 ? -4.954 1.634 -1.591 1.00 56.00 160 GLN A CA 1
ATOM 1256 C C . GLN A 1 160 ? -5.486 1.362 -0.186 1.00 56.00 160 GLN A C 1
ATOM 1258 O O . GLN A 1 160 ? -6.577 1.826 0.156 1.00 56.00 160 GLN A O 1
ATOM 1263 N N . PRO A 1 161 ? -4.709 0.648 0.638 1.00 48.66 161 PRO A N 1
ATOM 1264 C CA . PRO A 1 161 ? -5.114 0.379 1.988 1.00 48.66 161 PRO A CA 1
ATOM 1265 C C . PRO A 1 161 ? -5.063 1.702 2.746 1.00 48.66 161 PRO A C 1
ATOM 1267 O O . PRO A 1 161 ? -4.020 2.123 3.240 1.00 48.66 161 PRO A O 1
ATOM 1270 N N . LEU A 1 162 ? -6.198 2.391 2.813 1.00 49.75 162 LEU A N 1
ATOM 1271 C CA . LEU A 1 162 ? -6.395 3.500 3.729 1.00 49.75 162 LEU A CA 1
ATOM 1272 C C . LEU A 1 162 ? -6.183 2.906 5.118 1.00 49.75 162 LEU A C 1
ATOM 1274 O O . LEU A 1 162 ? -7.049 2.178 5.601 1.00 49.75 162 LEU A O 1
ATOM 1278 N N . GLN A 1 163 ? -5.005 3.141 5.710 1.00 51.62 163 GLN A N 1
ATOM 1279 C CA . GLN A 1 163 ? -4.773 2.751 7.091 1.00 51.62 163 GLN A CA 1
ATOM 1280 C C . GLN A 1 163 ? -5.733 3.569 7.934 1.00 51.62 163 GLN A C 1
ATOM 1282 O O . GLN A 1 163 ? -5.542 4.772 8.111 1.00 51.62 163 GLN A O 1
ATOM 1287 N N . VAL A 1 164 ? -6.778 2.912 8.414 1.00 51.62 164 VAL A N 1
ATOM 1288 C CA . VAL A 1 164 ? -7.721 3.529 9.328 1.00 51.62 164 VAL A CA 1
ATOM 1289 C C . VAL A 1 164 ? -7.102 3.485 10.707 1.00 51.62 164 VAL A C 1
ATOM 1291 O O . VAL A 1 164 ? -6.882 2.414 11.280 1.00 51.62 164 VAL A O 1
ATOM 1294 N N . VAL A 1 165 ? -6.783 4.667 11.220 1.00 57.59 165 VAL A N 1
ATOM 1295 C CA . VAL A 1 165 ? -6.382 4.840 12.610 1.00 57.59 165 VAL A CA 1
ATOM 1296 C C . VAL A 1 165 ? -7.594 5.393 13.353 1.00 57.59 165 VAL A C 1
ATOM 1298 O O . VAL A 1 165 ? -8.050 6.474 12.984 1.00 57.59 165 VAL A O 1
ATOM 1301 N N . PRO A 1 166 ? -8.109 4.692 14.377 1.00 58.47 166 PRO A N 1
ATOM 1302 C CA . PRO A 1 166 ? -9.024 5.281 15.344 1.00 58.47 166 PRO A CA 1
ATOM 1303 C C . PRO A 1 166 ? -8.306 6.456 16.011 1.00 58.47 166 PRO A C 1
ATOM 1305 O O . PRO A 1 166 ? -7.309 6.243 16.704 1.00 58.47 166 PRO A O 1
ATOM 1308 N N . VAL A 1 167 ? -8.723 7.690 15.724 1.00 56.72 167 VAL A N 1
ATOM 1309 C CA . VAL A 1 167 ? -7.989 8.891 16.173 1.00 56.72 167 VAL A CA 1
ATOM 1310 C C . VAL A 1 167 ? -8.354 9.276 17.607 1.00 56.72 167 VAL A C 1
ATOM 1312 O O . VAL A 1 167 ? -7.488 9.722 18.356 1.00 56.72 167 VAL A O 1
ATOM 1315 N N . GLU A 1 168 ? -9.601 9.040 18.015 1.00 59.59 168 GLU A N 1
ATOM 1316 C CA . GLU A 1 168 ? -10.108 9.413 19.334 1.00 59.59 168 GLU A CA 1
ATOM 1317 C C . GLU A 1 168 ? -11.216 8.448 19.769 1.00 59.59 168 GLU A C 1
ATOM 1319 O O . GLU A 1 168 ? -12.083 8.107 18.966 1.00 59.59 168 GLU A O 1
ATOM 1324 N N . VAL A 1 169 ? -11.178 7.999 21.029 1.00 67.50 169 VAL A N 1
ATOM 1325 C CA . VAL A 1 169 ? -12.278 7.271 21.677 1.00 67.50 169 VAL A CA 1
ATOM 1326 C C . VAL A 1 169 ? -12.849 8.192 22.741 1.00 67.50 169 VAL A C 1
ATOM 1328 O O . VAL A 1 169 ? -12.253 8.353 23.803 1.00 67.50 169 VAL A O 1
ATOM 1331 N N . SER A 1 170 ? -13.964 8.849 22.431 1.00 64.62 170 SER A N 1
ATOM 1332 C CA . SER A 1 170 ? -14.486 9.935 23.267 1.00 64.62 170 SER A CA 1
ATOM 1333 C C . SER A 1 170 ? -15.410 9.453 24.386 1.00 64.62 170 SER A C 1
ATOM 1335 O O . SER A 1 170 ? -15.490 10.114 25.414 1.00 64.62 170 SER A O 1
ATOM 1337 N N . ASN A 1 171 ? -16.079 8.304 24.219 1.00 69.50 171 ASN A N 1
ATOM 1338 C CA . ASN A 1 171 ? -17.006 7.734 25.204 1.00 69.50 171 ASN A CA 1
ATOM 1339 C C . ASN A 1 171 ? -17.062 6.200 25.092 1.00 69.50 171 ASN A C 1
ATOM 1341 O O . ASN A 1 171 ? -17.760 5.674 24.225 1.00 69.50 171 ASN A O 1
ATOM 1345 N N . ALA A 1 172 ? -16.339 5.489 25.960 1.00 76.75 172 ALA A N 1
ATOM 1346 C CA . ALA A 1 172 ? -16.435 4.036 26.105 1.00 76.75 172 ALA A CA 1
ATOM 1347 C C . ALA A 1 172 ? -17.205 3.706 27.385 1.00 76.75 172 ALA A C 1
ATOM 1349 O O . ALA A 1 172 ? -16.640 3.720 28.475 1.00 76.75 172 ALA A O 1
ATOM 1350 N N . THR A 1 173 ? -18.500 3.455 27.257 1.00 84.88 173 THR A N 1
ATOM 1351 C CA . THR A 1 173 ? -19.337 2.972 28.360 1.00 84.88 173 THR A CA 1
ATOM 1352 C C . THR A 1 173 ? -19.513 1.459 28.241 1.00 84.88 173 THR A C 1
ATOM 1354 O O . THR A 1 173 ? -19.065 0.845 27.274 1.00 84.88 173 THR A O 1
ATOM 1357 N N . GLN A 1 174 ? -20.184 0.839 29.207 1.00 85.69 174 GLN A N 1
ATOM 1358 C CA . GLN A 1 174 ? -20.396 -0.610 29.227 1.00 85.69 174 GLN A CA 1
ATOM 1359 C C . GLN A 1 174 ? -21.113 -1.161 27.982 1.00 85.69 174 GLN A C 1
ATOM 1361 O O . GLN A 1 174 ? -20.990 -2.353 27.704 1.00 85.69 174 GLN A O 1
ATOM 1366 N N . ASP A 1 175 ? -21.843 -0.331 27.231 1.00 90.06 175 ASP A N 1
ATOM 1367 C CA . ASP A 1 175 ? -22.605 -0.734 26.046 1.00 90.06 175 ASP A CA 1
ATOM 1368 C C . ASP A 1 175 ? -22.238 0.020 24.757 1.00 90.06 175 ASP A C 1
ATOM 1370 O O . ASP A 1 175 ? -22.628 -0.421 23.675 1.00 90.06 175 ASP A O 1
ATOM 1374 N N . THR A 1 176 ? -21.488 1.124 24.824 1.00 90.69 176 THR A N 1
ATOM 1375 C CA . THR A 1 176 ? -21.205 1.967 23.652 1.00 90.69 176 THR A CA 1
ATOM 1376 C C . THR A 1 176 ? -19.753 2.414 23.567 1.00 90.69 176 THR A C 1
ATOM 1378 O O . THR A 1 176 ? -19.126 2.747 24.568 1.00 90.69 176 THR A O 1
ATOM 1381 N N . ILE A 1 177 ? -19.221 2.439 22.343 1.00 89.94 177 ILE A N 1
ATOM 1382 C CA . ILE A 1 177 ? -17.863 2.889 22.021 1.00 89.94 177 ILE A CA 1
ATOM 1383 C C . ILE A 1 177 ? -17.938 3.805 20.799 1.00 89.94 177 ILE A C 1
ATOM 1385 O O . ILE A 1 177 ? -18.411 3.390 19.742 1.00 89.94 177 ILE A O 1
ATOM 1389 N N . VAL A 1 178 ? -17.444 5.036 20.916 1.00 88.75 178 VAL A N 1
ATOM 1390 C CA . VAL A 1 178 ? -17.385 6.002 19.803 1.00 88.75 178 VAL A CA 1
ATOM 1391 C C . VAL A 1 178 ? -15.951 6.132 19.302 1.00 88.75 178 VAL A C 1
ATOM 1393 O O . VAL A 1 178 ? -15.049 6.278 20.123 1.00 88.75 178 VAL A O 1
ATOM 1396 N N . PHE A 1 179 ? -15.734 6.098 17.983 1.00 85.75 179 PHE A N 1
ATOM 1397 C CA . PHE A 1 179 ? -14.412 6.302 17.382 1.00 85.75 179 PHE A CA 1
ATOM 1398 C C . PHE A 1 179 ? -14.462 7.018 16.026 1.00 85.75 179 PHE A C 1
ATOM 1400 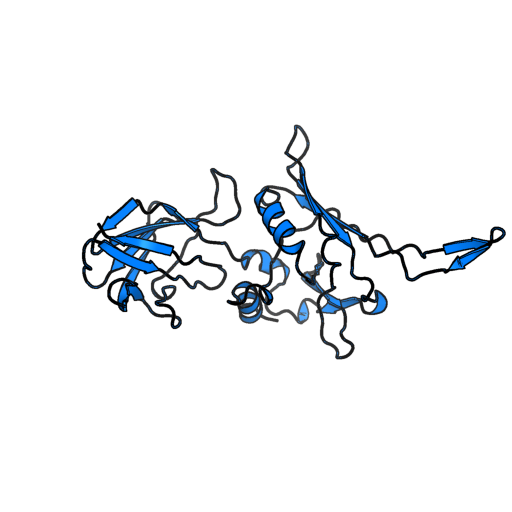O O . PHE A 1 179 ? -15.475 6.988 15.330 1.00 85.75 179 PHE A O 1
ATOM 1407 N N . GLU A 1 180 ? -13.345 7.625 15.623 1.00 84.06 180 GLU A N 1
ATOM 1408 C CA . GLU A 1 180 ? -13.184 8.250 14.302 1.00 84.06 180 GLU A CA 1
ATOM 1409 C C . GLU A 1 180 ? -12.235 7.464 13.398 1.00 84.06 180 GLU A C 1
ATOM 1411 O O . GLU A 1 180 ? -11.098 7.190 13.776 1.00 84.06 180 GLU A O 1
ATOM 1416 N N . ALA A 1 181 ? -12.675 7.149 12.181 1.00 79.38 181 ALA A N 1
ATOM 1417 C CA . ALA A 1 181 ? -11.918 6.435 11.165 1.00 79.38 181 ALA A CA 1
ATOM 1418 C C . ALA A 1 181 ? -11.443 7.389 10.061 1.00 79.38 181 ALA A C 1
ATOM 1420 O O . ALA A 1 181 ? -12.224 7.837 9.220 1.00 79.38 181 ALA A O 1
ATOM 1421 N N . ASN A 1 182 ? -10.137 7.648 10.020 1.00 75.81 182 ASN A N 1
ATOM 1422 C CA . ASN A 1 182 ? -9.520 8.538 9.038 1.00 75.81 182 ASN A CA 1
ATOM 1423 C C . ASN A 1 182 ? -8.448 7.813 8.224 1.00 75.81 182 ASN A C 1
ATOM 1425 O O . ASN A 1 182 ? -7.749 6.945 8.747 1.00 75.81 182 ASN A O 1
ATOM 1429 N N . GLY A 1 183 ? -8.300 8.190 6.951 1.00 68.25 183 GLY A N 1
ATOM 1430 C CA . GLY A 1 183 ? -7.225 7.691 6.096 1.00 68.25 183 GLY A CA 1
ATOM 1431 C C . GLY A 1 183 ? -5.829 8.065 6.606 1.00 68.25 183 GLY A C 1
ATOM 1432 O O . GLY A 1 183 ? -5.642 9.079 7.283 1.00 68.25 183 GLY A O 1
ATOM 1433 N N . LEU A 1 184 ? -4.827 7.257 6.244 1.00 63.44 184 LEU A N 1
ATOM 1434 C CA . LEU A 1 184 ? -3.428 7.500 6.615 1.00 63.44 184 LEU A CA 1
ATOM 1435 C C . LEU A 1 184 ? -2.866 8.782 5.998 1.00 63.44 184 LEU A C 1
ATOM 1437 O O . LEU A 1 184 ? -2.134 9.524 6.654 1.00 63.44 184 LEU A O 1
ATOM 1441 N N . TYR A 1 185 ? -3.199 8.997 4.726 1.00 56.91 185 TYR A N 1
ATOM 1442 C CA . TYR A 1 185 ? -2.682 10.070 3.888 1.00 56.91 185 TYR A CA 1
ATOM 1443 C C . TYR A 1 185 ? -3.638 11.273 3.895 1.00 56.91 185 TYR A C 1
ATOM 1445 O O . TYR A 1 185 ? -4.860 11.112 3.923 1.00 56.91 185 TYR A O 1
ATOM 1453 N N . GLY A 1 186 ? -3.073 12.482 3.877 1.00 58.41 186 GLY A N 1
ATOM 1454 C CA . GLY A 1 186 ? -3.806 13.751 3.921 1.00 58.41 186 GLY A CA 1
ATOM 1455 C C . GLY A 1 186 ? -3.073 14.820 4.737 1.00 58.41 186 GLY A C 1
ATOM 1456 O O . GLY A 1 186 ? -2.056 14.540 5.377 1.00 58.41 186 GLY A O 1
ATOM 1457 N N . GLY A 1 187 ? -3.581 16.056 4.708 1.00 44.59 187 GLY A N 1
ATOM 1458 C CA . GLY A 1 187 ? -3.113 17.124 5.599 1.00 44.59 187 GLY A CA 1
ATOM 1459 C C . GLY A 1 187 ? -3.427 16.800 7.063 1.00 44.59 187 GLY A C 1
ATOM 1460 O O . GLY A 1 187 ? -4.341 16.027 7.344 1.00 44.59 187 GLY A O 1
ATOM 1461 N N . VAL A 1 188 ? -2.687 17.384 8.010 1.00 48.38 188 VAL A N 1
ATOM 1462 C CA . VAL A 1 188 ? -2.933 17.203 9.462 1.00 48.38 188 VAL A CA 1
ATOM 1463 C C . VAL A 1 188 ? -4.348 17.661 9.855 1.00 48.38 188 VAL A C 1
ATOM 1465 O O . VAL A 1 188 ? -4.942 17.118 10.778 1.00 48.38 188 VAL A O 1
ATOM 1468 N N . ASP A 1 189 ? -4.889 18.614 9.105 1.00 44.72 189 ASP A N 1
ATOM 1469 C CA . ASP A 1 189 ? -6.219 19.219 9.186 1.00 44.72 189 ASP A CA 1
ATOM 1470 C C . ASP A 1 189 ? -7.243 18.628 8.192 1.00 44.72 189 ASP A C 1
ATOM 1472 O O . ASP A 1 189 ? -8.426 18.947 8.261 1.00 44.72 189 ASP A O 1
ATOM 1476 N N . LEU A 1 190 ? -6.800 17.773 7.263 1.00 52.16 190 LEU A N 1
ATOM 1477 C CA . LEU A 1 190 ? -7.556 17.299 6.095 1.00 52.16 190 LEU A CA 1
ATOM 1478 C C . LEU A 1 190 ? -7.310 15.804 5.834 1.00 52.16 190 LEU A C 1
ATOM 1480 O O . LEU A 1 190 ? -7.116 15.375 4.691 1.00 52.16 190 LEU A O 1
ATOM 1484 N N . LYS A 1 191 ? -7.293 14.978 6.885 1.00 63.84 191 LYS A N 1
ATOM 1485 C CA . LYS A 1 191 ? -7.361 13.528 6.676 1.00 63.84 191 LYS A CA 1
ATOM 1486 C C . LYS A 1 191 ? -8.744 13.187 6.142 1.00 63.84 191 LYS A C 1
ATOM 1488 O O . LYS A 1 191 ? -9.754 13.612 6.693 1.00 63.84 191 LYS A O 1
ATOM 1493 N N . LYS A 1 192 ? -8.788 12.445 5.036 1.00 72.31 192 LYS A N 1
ATOM 1494 C CA . LYS A 1 192 ? -10.055 12.065 4.413 1.00 72.31 192 LYS A CA 1
ATOM 1495 C C . LYS A 1 192 ? -10.798 11.096 5.349 1.00 72.31 192 LYS A C 1
ATOM 1497 O O . LYS A 1 192 ? -10.230 10.037 5.648 1.00 72.31 192 LYS A O 1
ATOM 1502 N N . PRO A 1 193 ? -12.030 11.415 5.786 1.00 78.31 193 PRO A N 1
ATOM 1503 C CA . PRO A 1 193 ? -12.814 10.503 6.607 1.00 78.31 193 PRO A CA 1
ATOM 1504 C C . PRO A 1 193 ? -13.141 9.237 5.816 1.00 78.31 193 PRO A C 1
ATOM 1506 O O . PRO A 1 193 ? -13.432 9.290 4.615 1.00 78.31 193 PRO A O 1
ATOM 1509 N N . VAL A 1 194 ? -13.074 8.090 6.487 1.00 79.06 194 VAL A N 1
ATOM 1510 C CA . VAL A 1 194 ? -13.465 6.802 5.913 1.00 79.06 194 VAL A CA 1
ATOM 1511 C C . VAL A 1 194 ? -14.941 6.577 6.181 1.00 79.06 194 VAL A C 1
ATOM 1513 O O . VAL A 1 194 ? -15.338 6.428 7.331 1.00 79.06 194 VAL A O 1
ATOM 1516 N N . THR A 1 195 ? -15.746 6.520 5.123 1.00 83.56 195 THR A N 1
ATOM 1517 C CA . THR A 1 195 ? -17.196 6.320 5.216 1.00 83.56 195 THR A CA 1
ATOM 1518 C C . THR A 1 195 ? -17.611 4.894 4.848 1.00 83.56 195 THR A C 1
ATOM 1520 O O . THR A 1 195 ? -16.891 4.163 4.157 1.00 83.56 195 THR A O 1
ATOM 1523 N N . GLY A 1 196 ? -18.793 4.490 5.310 1.00 82.62 196 GLY A N 1
ATOM 1524 C CA . GLY A 1 196 ? -19.458 3.257 4.919 1.00 82.62 196 GLY A CA 1
ATOM 1525 C C . GLY A 1 196 ? -19.008 1.990 5.639 1.00 82.62 196 GLY A C 1
ATOM 1526 O O . GLY A 1 196 ? -19.328 0.916 5.135 1.00 82.62 196 GLY A O 1
ATOM 1527 N N . ILE A 1 197 ? -18.272 2.047 6.757 1.00 84.88 197 ILE A N 1
ATOM 1528 C CA . ILE A 1 197 ? -18.000 0.850 7.584 1.00 84.88 197 ILE A CA 1
ATOM 1529 C C . ILE A 1 197 ? -19.330 0.319 8.142 1.00 84.88 197 ILE A C 1
ATOM 1531 O O . ILE A 1 197 ? -20.112 1.071 8.721 1.00 84.88 197 ILE A O 1
ATOM 1535 N N . VAL A 1 198 ? -19.597 -0.974 7.951 1.00 88.81 198 VAL A N 1
ATOM 1536 C CA . VAL A 1 198 ? -20.854 -1.627 8.354 1.00 88.81 198 VAL A CA 1
ATOM 1537 C C . VAL A 1 198 ? -20.611 -2.760 9.347 1.00 88.81 198 VAL A C 1
ATOM 1539 O O . VAL A 1 198 ? -19.487 -3.195 9.559 1.00 88.81 198 VAL A O 1
ATOM 1542 N N . THR A 1 199 ? -21.679 -3.272 9.963 1.00 89.94 199 THR A N 1
ATOM 1543 C CA . THR A 1 199 ? -21.591 -4.269 11.052 1.00 89.94 199 THR A CA 1
ATOM 1544 C C . THR A 1 199 ? -20.944 -5.588 10.612 1.00 89.94 199 THR A C 1
ATOM 1546 O O . THR A 1 199 ? -20.338 -6.287 11.417 1.00 89.94 199 THR A O 1
ATOM 1549 N N . THR A 1 200 ? -21.025 -5.925 9.326 1.00 86.69 200 THR A N 1
ATOM 1550 C CA . THR A 1 200 ? -20.348 -7.096 8.751 1.00 86.69 200 THR A CA 1
ATOM 1551 C C . THR A 1 200 ? -18.842 -6.907 8.580 1.00 86.69 200 THR A C 1
ATOM 1553 O O . THR A 1 200 ? -18.152 -7.886 8.325 1.00 86.69 200 THR A O 1
ATOM 1556 N N . ASP A 1 201 ? -18.338 -5.676 8.704 1.00 83.50 201 ASP A N 1
ATOM 1557 C CA . ASP A 1 201 ? -16.905 -5.375 8.658 1.00 83.50 201 ASP A CA 1
ATOM 1558 C C . ASP A 1 201 ? -16.235 -5.587 10.034 1.00 83.50 201 ASP A C 1
ATOM 1560 O O . ASP A 1 201 ? -15.029 -5.397 10.149 1.00 83.50 201 ASP A O 1
ATOM 1564 N N . LEU A 1 202 ? -16.976 -5.943 11.092 1.00 86.69 202 LEU A N 1
ATOM 1565 C CA . LEU A 1 202 ? -16.397 -6.316 12.389 1.00 86.69 202 LEU A CA 1
ATOM 1566 C C . LEU A 1 202 ? -15.806 -7.737 12.349 1.00 86.69 202 LEU A C 1
ATOM 1568 O O . LEU A 1 202 ? -16.100 -8.541 11.460 1.00 86.69 202 LEU A O 1
ATOM 1572 N N . SER A 1 203 ? -14.921 -8.029 13.299 1.00 84.81 203 SER A N 1
ATOM 1573 C CA . SER A 1 203 ? -14.332 -9.348 13.505 1.00 84.81 203 SER A CA 1
ATOM 1574 C C . SER A 1 203 ? -13.897 -9.518 14.964 1.00 84.81 203 SER A C 1
ATOM 1576 O O . SER A 1 203 ? -13.422 -8.587 15.612 1.00 84.81 203 SER A O 1
ATOM 1578 N N . ASP A 1 204 ? -14.002 -10.745 15.462 1.00 79.94 204 ASP A N 1
ATOM 1579 C CA . ASP A 1 204 ? -13.483 -11.205 16.755 1.00 79.94 204 ASP A CA 1
ATOM 1580 C C . ASP A 1 204 ? -12.154 -11.980 16.623 1.00 79.94 204 ASP A C 1
ATOM 1582 O O . ASP A 1 204 ? -11.629 -12.514 17.604 1.00 79.94 204 ASP A O 1
ATOM 1586 N N . GLY A 1 205 ? -11.573 -12.018 15.418 1.00 67.31 205 GLY A N 1
ATOM 1587 C CA . GLY A 1 205 ? -10.290 -12.668 15.129 1.00 67.31 205 GLY A CA 1
ATOM 1588 C C . GLY A 1 205 ? -10.384 -14.024 14.423 1.00 67.31 205 GLY A C 1
ATOM 1589 O O . GLY A 1 205 ? -9.342 -14.617 14.155 1.00 67.31 205 GLY A O 1
ATOM 1590 N N . VAL A 1 206 ? -11.590 -14.502 14.079 1.00 52.34 206 VAL A N 1
ATOM 1591 C CA . VAL A 1 206 ? -11.792 -15.772 13.337 1.00 52.34 206 VAL A CA 1
ATOM 1592 C C . VAL A 1 206 ? -12.379 -15.559 11.925 1.00 52.34 206 VAL A C 1
ATOM 1594 O O . VAL A 1 206 ? -12.560 -16.503 11.163 1.00 52.34 206 VAL A O 1
ATOM 1597 N N . GLY A 1 207 ? -12.568 -14.302 11.516 1.00 49.97 207 GLY A N 1
ATOM 1598 C CA . GLY A 1 207 ? -13.053 -13.922 10.189 1.00 49.97 207 GLY A CA 1
ATOM 1599 C C . GLY A 1 207 ? -14.550 -13.611 10.178 1.00 49.97 207 GLY A C 1
ATOM 1600 O O . GLY A 1 207 ? -15.375 -14.472 10.462 1.00 49.97 207 GLY A O 1
ATOM 1601 N N . GLY A 1 208 ? -14.882 -12.368 9.812 1.00 56.53 208 GLY A N 1
ATOM 1602 C CA . GLY A 1 208 ? -16.222 -11.929 9.403 1.00 56.53 208 GLY A CA 1
ATOM 1603 C C . GLY A 1 208 ? -17.355 -12.187 10.397 1.00 56.53 208 GLY A C 1
ATOM 1604 O O . GLY A 1 208 ? -18.415 -12.663 9.991 1.00 56.53 208 GLY A O 1
ATOM 1605 N N . SER A 1 209 ? -17.155 -11.892 11.681 1.00 66.06 209 SER A N 1
ATOM 1606 C CA . SER A 1 209 ? -18.207 -11.966 12.697 1.00 66.06 209 SER A CA 1
ATOM 1607 C C . SER A 1 209 ? -18.750 -10.567 13.005 1.00 66.06 209 SER A C 1
ATOM 1609 O O . SER A 1 209 ? -17.998 -9.619 13.182 1.00 66.06 209 SER A O 1
ATOM 1611 N N . SER A 1 210 ? -20.073 -10.407 13.110 1.00 84.94 210 SER A N 1
ATOM 1612 C CA . SER A 1 210 ? -20.712 -9.167 13.601 1.00 84.94 210 SER A CA 1
ATOM 1613 C C . SER A 1 210 ? -20.530 -9.003 15.119 1.00 84.94 210 SER A C 1
ATOM 1615 O O . SER A 1 210 ? -21.492 -8.877 15.881 1.00 84.94 210 SER A O 1
ATOM 1617 N N . ALA A 1 211 ? -19.284 -9.112 15.569 1.00 90.31 211 ALA A N 1
ATOM 1618 C CA . ALA A 1 211 ? -18.879 -9.192 16.956 1.00 90.31 211 ALA A CA 1
ATOM 1619 C C . ALA A 1 211 ? -17.495 -8.563 17.152 1.00 90.31 211 ALA A C 1
ATOM 1621 O O . ALA A 1 211 ? -16.699 -8.442 16.224 1.00 90.31 211 ALA A O 1
ATOM 1622 N N . VAL A 1 212 ? -17.226 -8.174 18.391 1.00 90.38 212 VAL A N 1
ATOM 1623 C CA . VAL A 1 212 ? -15.917 -7.737 18.888 1.00 90.38 212 VAL A CA 1
ATOM 1624 C C . VAL A 1 212 ? -15.427 -8.741 19.929 1.00 90.38 212 VAL A C 1
ATOM 1626 O O . VAL A 1 212 ? -16.212 -9.548 20.428 1.00 90.38 212 VAL A O 1
ATOM 1629 N N . TYR A 1 213 ? -14.146 -8.710 20.283 1.00 91.94 213 TYR A N 1
ATOM 1630 C CA . TYR A 1 213 ? -13.583 -9.664 21.240 1.00 91.94 213 TYR A CA 1
ATOM 1631 C C . TYR A 1 213 ? -13.332 -9.000 22.597 1.00 91.94 213 TYR A C 1
ATOM 1633 O O . TYR A 1 213 ? -12.563 -8.045 22.685 1.00 91.94 213 TYR A O 1
ATOM 1641 N N . ASN A 1 214 ? -13.953 -9.495 23.670 1.00 92.31 214 ASN A N 1
ATOM 1642 C CA . ASN A 1 214 ? -13.632 -9.076 25.035 1.00 92.31 214 ASN A CA 1
ATOM 1643 C C . ASN A 1 214 ? -12.429 -9.892 25.532 1.00 92.31 214 ASN A C 1
ATOM 1645 O O . ASN A 1 214 ? -12.546 -11.086 25.811 1.00 92.31 214 ASN A O 1
ATOM 1649 N N . GLU A 1 215 ? -11.263 -9.253 25.636 1.00 91.69 215 GLU A N 1
ATOM 1650 C CA . GLU A 1 215 ? -10.026 -9.897 26.090 1.00 91.69 215 GLU A CA 1
ATOM 1651 C C . GLU A 1 215 ? -10.081 -10.247 27.586 1.00 91.69 215 GLU A C 1
ATOM 1653 O O . GLU A 1 215 ? -9.523 -11.268 27.986 1.00 91.69 215 GLU A O 1
ATOM 1658 N N . SER A 1 216 ? -10.796 -9.464 28.403 1.00 92.31 216 SER A N 1
ATOM 1659 C CA . SER A 1 216 ? -10.919 -9.696 29.850 1.00 92.31 216 SER A CA 1
ATOM 1660 C C . SER A 1 216 ? -11.708 -10.963 30.177 1.00 92.31 216 SER A C 1
ATOM 1662 O O . SER A 1 216 ? -11.366 -11.685 31.113 1.00 92.31 216 SER A O 1
ATOM 1664 N N . THR A 1 217 ? -12.748 -11.256 29.396 1.00 92.00 217 THR A N 1
ATOM 1665 C CA . THR A 1 217 ? -13.602 -12.443 29.582 1.00 92.00 217 THR A CA 1
ATOM 1666 C C . THR A 1 217 ? -13.320 -13.558 28.575 1.00 92.00 217 THR A C 1
ATOM 1668 O O . THR A 1 217 ? -13.869 -14.649 28.705 1.00 92.00 217 THR A O 1
ATOM 1671 N N . SER A 1 218 ? -12.429 -13.315 27.606 1.00 89.81 218 SER A N 1
ATOM 1672 C CA . SER A 1 218 ? -12.098 -14.237 26.512 1.00 89.81 218 SER A CA 1
ATOM 1673 C C . SER A 1 218 ? -13.330 -14.715 25.735 1.00 89.81 218 SER A C 1
ATOM 1675 O O . SER A 1 218 ? -13.484 -15.904 25.453 1.00 89.81 218 SER A O 1
ATOM 1677 N N . ALA A 1 219 ? -14.227 -13.783 25.413 1.00 90.06 219 ALA A N 1
ATOM 1678 C CA . ALA A 1 219 ? -15.499 -14.075 24.764 1.00 90.06 219 ALA A CA 1
ATOM 1679 C C . ALA A 1 219 ? -15.798 -13.101 23.619 1.00 90.06 219 ALA A C 1
ATOM 1681 O O . ALA A 1 219 ? -15.490 -11.910 23.693 1.00 90.06 219 ALA A O 1
ATOM 1682 N N . SER A 1 220 ? -16.454 -13.606 22.573 1.00 91.19 220 SER A N 1
ATOM 1683 C CA . SER A 1 220 ? -17.009 -12.774 21.506 1.00 91.19 220 SER A CA 1
ATOM 1684 C C . SER A 1 220 ? -18.275 -12.070 21.995 1.00 91.19 220 SER A C 1
ATOM 1686 O O . SER A 1 220 ? -19.180 -12.696 22.551 1.00 91.19 220 SER A O 1
ATOM 1688 N N . VAL A 1 221 ? -18.353 -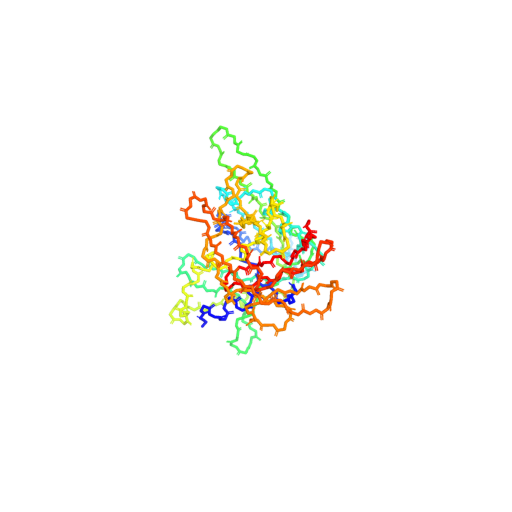10.766 21.761 1.00 91.25 221 VAL A N 1
ATOM 1689 C CA . VAL A 1 221 ? -19.480 -9.909 22.131 1.00 91.25 221 VAL A CA 1
ATOM 1690 C C . VAL A 1 221 ? -20.140 -9.432 20.847 1.00 91.25 221 VAL A C 1
ATOM 1692 O O . VAL A 1 221 ? -19.516 -8.733 20.050 1.00 91.25 221 VAL A O 1
ATOM 1695 N N . ALA A 1 222 ? -21.400 -9.813 20.634 1.00 93.00 222 ALA A N 1
ATOM 1696 C CA . ALA A 1 222 ? -22.176 -9.321 19.499 1.00 93.00 222 ALA A CA 1
ATOM 1697 C C . ALA A 1 222 ? -22.203 -7.789 19.514 1.00 93.00 222 ALA A C 1
ATOM 1699 O O . ALA A 1 222 ? -22.367 -7.190 20.577 1.00 93.00 222 ALA A O 1
ATOM 1700 N N . ALA A 1 223 ? -22.048 -7.157 18.356 1.00 93.12 223 ALA A N 1
ATOM 1701 C CA . ALA A 1 223 ? -21.988 -5.708 18.272 1.00 93.12 223 ALA A CA 1
ATOM 1702 C C . ALA A 1 223 ? -22.578 -5.198 16.959 1.00 93.12 223 ALA A C 1
ATOM 1704 O O . ALA A 1 223 ? -22.536 -5.873 15.932 1.00 93.12 223 ALA A O 1
ATOM 1705 N N . THR A 1 224 ? -23.107 -3.981 16.991 1.00 93.94 224 THR A N 1
ATOM 1706 C CA . THR A 1 224 ? -23.543 -3.246 15.801 1.00 93.94 224 THR A CA 1
ATOM 1707 C C . THR A 1 224 ? -22.728 -1.978 15.658 1.00 93.94 224 THR A C 1
ATOM 1709 O O . THR A 1 224 ? -22.423 -1.340 16.660 1.00 93.94 224 THR A O 1
ATOM 1712 N N . ILE A 1 225 ? -22.422 -1.582 14.426 1.00 91.62 225 ILE A N 1
ATOM 1713 C CA . ILE A 1 225 ? -21.762 -0.309 14.125 1.00 91.62 225 ILE A CA 1
ATOM 1714 C C . ILE A 1 225 ? -22.686 0.587 13.301 1.00 91.62 225 ILE A C 1
ATOM 1716 O O . ILE A 1 225 ? -23.338 0.125 12.360 1.00 91.62 225 ILE A O 1
ATOM 1720 N N . ALA A 1 226 ? -22.722 1.867 13.656 1.00 93.00 226 ALA A N 1
ATOM 1721 C CA . ALA A 1 226 ? -23.437 2.906 12.933 1.00 93.00 226 ALA A CA 1
ATOM 1722 C C . ALA A 1 226 ? -22.507 4.090 12.647 1.00 93.00 226 ALA A C 1
ATOM 1724 O O . ALA A 1 226 ? -21.801 4.562 13.540 1.00 93.00 226 ALA A O 1
ATOM 1725 N N . GLU A 1 227 ? -22.519 4.572 11.406 1.00 92.00 227 GLU A N 1
ATOM 1726 C CA . GLU A 1 227 ? -21.847 5.813 11.017 1.00 92.00 227 GLU A CA 1
ATOM 1727 C C . GLU A 1 227 ? -22.695 7.029 11.422 1.00 92.00 227 GLU A C 1
ATOM 1729 O O . GLU A 1 227 ? -23.924 7.013 11.316 1.00 92.00 227 GLU A O 1
ATOM 1734 N N . SER A 1 228 ? -22.040 8.096 11.875 1.00 89.50 228 SER A N 1
ATOM 1735 C CA . SER A 1 228 ? -22.688 9.364 12.196 1.00 89.50 228 SER A CA 1
ATOM 1736 C C . SER A 1 228 ? -23.255 10.030 10.941 1.00 89.50 228 SER A C 1
ATOM 1738 O O . SER A 1 228 ? -22.560 10.237 9.948 1.00 89.50 228 SER A O 1
ATOM 1740 N N . ALA A 1 229 ? -24.520 10.449 11.007 1.00 88.25 229 ALA A N 1
ATOM 1741 C CA . ALA A 1 229 ? -25.178 11.168 9.915 1.00 88.25 229 ALA A CA 1
ATOM 1742 C C . ALA A 1 229 ? -24.718 12.634 9.777 1.00 88.25 229 ALA A C 1
ATOM 1744 O O . ALA A 1 229 ? -25.021 13.279 8.775 1.00 88.25 229 ALA A O 1
ATOM 1745 N N . THR A 1 230 ? -24.034 13.181 10.786 1.00 86.56 230 THR A N 1
ATOM 1746 C CA . THR A 1 230 ? -23.649 14.602 10.848 1.00 86.56 230 THR A CA 1
ATOM 1747 C C . THR A 1 230 ? -22.144 14.828 10.761 1.00 86.56 230 THR A C 1
ATOM 1749 O O . THR A 1 230 ? -21.729 15.916 10.368 1.00 86.56 230 THR A O 1
ATOM 1752 N N . VAL A 1 231 ? -21.332 13.819 11.095 1.00 84.94 231 VAL A N 1
ATOM 1753 C CA . VAL A 1 231 ? -19.864 13.891 11.070 1.00 84.94 231 VAL A CA 1
ATOM 1754 C C . VAL A 1 231 ? -19.321 12.681 10.302 1.00 84.94 231 VAL A C 1
ATOM 1756 O O . VAL A 1 231 ? -19.241 11.589 10.865 1.00 84.94 231 VAL A O 1
ATOM 1759 N N . PRO A 1 232 ? -18.984 12.839 9.008 1.00 83.75 232 PRO A N 1
ATOM 1760 C CA . PRO A 1 232 ? -18.450 11.747 8.199 1.00 83.75 232 PRO A CA 1
ATOM 1761 C C . PRO A 1 232 ? -17.203 11.131 8.837 1.00 83.75 232 PRO A C 1
ATOM 1763 O O . PRO A 1 232 ? -16.312 11.859 9.269 1.00 83.75 232 PRO A O 1
ATOM 1766 N N . GLY A 1 233 ? -17.119 9.800 8.860 1.00 81.50 233 GLY A N 1
ATOM 1767 C CA . GLY A 1 233 ? -15.980 9.088 9.449 1.00 81.50 233 GLY A CA 1
ATOM 1768 C C . GLY A 1 233 ? -16.045 8.875 10.964 1.00 81.50 233 GLY A C 1
ATOM 1769 O O . GLY A 1 233 ? -15.184 8.177 11.497 1.00 81.50 233 GLY A O 1
ATOM 1770 N N . THR A 1 234 ? -17.053 9.399 11.666 1.00 88.31 234 THR A N 1
ATOM 1771 C CA . THR A 1 234 ? -17.311 9.061 13.075 1.00 88.31 234 THR A CA 1
ATOM 1772 C C . THR A 1 234 ? -18.271 7.879 13.169 1.00 88.31 234 THR A C 1
ATOM 1774 O O . THR A 1 234 ? -19.318 7.867 12.522 1.00 88.31 234 THR A O 1
ATOM 1777 N N . TYR A 1 235 ? -17.952 6.907 14.018 1.00 90.25 235 TYR A N 1
ATOM 1778 C CA . TYR A 1 235 ? -18.720 5.680 14.200 1.00 90.25 235 TYR A CA 1
ATOM 1779 C C . TYR A 1 235 ? -19.049 5.433 15.667 1.00 90.25 235 TYR A C 1
ATOM 1781 O O . TYR A 1 235 ? -18.277 5.765 16.564 1.00 90.25 235 TYR A O 1
ATOM 1789 N N . THR A 1 236 ? -20.200 4.810 15.901 1.00 92.31 236 THR A N 1
ATOM 1790 C CA . THR A 1 236 ? -20.608 4.292 17.209 1.00 92.31 236 THR A CA 1
ATOM 1791 C C . THR A 1 236 ? -20.792 2.786 17.113 1.00 92.31 236 THR A C 1
ATOM 1793 O O . THR A 1 236 ? -21.572 2.306 16.291 1.00 92.31 236 THR A O 1
ATOM 1796 N N . ILE A 1 237 ? -20.071 2.048 17.952 1.00 92.31 237 ILE A N 1
ATOM 1797 C CA . ILE A 1 237 ? -20.287 0.626 18.201 1.00 92.31 237 ILE A CA 1
ATOM 1798 C C . ILE A 1 237 ? -21.201 0.494 19.415 1.00 92.31 237 ILE A C 1
ATOM 1800 O O . ILE A 1 237 ? -20.943 1.098 20.454 1.00 92.31 237 ILE A O 1
ATOM 1804 N N . THR A 1 238 ? -22.239 -0.326 19.291 1.00 94.25 238 THR A N 1
ATOM 1805 C CA . THR A 1 238 ? -23.126 -0.724 20.386 1.00 94.25 238 THR A CA 1
ATOM 1806 C C . THR A 1 238 ? -22.951 -2.213 20.642 1.00 94.25 238 THR A C 1
ATOM 1808 O O . THR A 1 238 ? -23.134 -3.026 19.734 1.00 94.25 238 THR A O 1
ATOM 1811 N N . LEU A 1 239 ? -22.580 -2.570 21.867 1.00 93.00 239 LEU A N 1
ATOM 1812 C CA . LEU A 1 239 ? -22.441 -3.950 22.316 1.00 93.00 239 LEU A CA 1
ATOM 1813 C C . LEU A 1 239 ? -23.832 -4.521 22.614 1.00 93.00 239 LEU A C 1
ATOM 1815 O O . LEU A 1 239 ? -24.662 -3.876 23.249 1.00 93.00 239 LEU A O 1
ATOM 1819 N N . GLY A 1 240 ? -24.099 -5.747 22.167 1.00 89.88 240 GLY A N 1
ATOM 1820 C CA . GLY A 1 240 ? -25.401 -6.403 22.324 1.00 89.88 240 GLY A CA 1
ATOM 1821 C C . GLY A 1 240 ? -25.756 -6.729 23.778 1.00 89.88 240 GLY A C 1
ATOM 1822 O O . GLY A 1 240 ? -26.924 -6.943 24.093 1.00 89.88 240 GLY A O 1
ATOM 1823 N N . ALA A 1 241 ? -24.758 -6.751 24.661 1.00 89.75 241 ALA A N 1
ATOM 1824 C CA . ALA A 1 241 ? -24.931 -6.826 26.102 1.00 89.75 241 ALA A CA 1
ATOM 1825 C C . ALA A 1 241 ? -23.903 -5.923 26.786 1.00 89.75 241 ALA A C 1
ATOM 1827 O O . ALA A 1 241 ? -22.728 -5.927 26.405 1.00 89.75 241 ALA A O 1
ATOM 1828 N N . ALA A 1 242 ? -24.344 -5.203 27.818 1.00 89.69 242 ALA A N 1
ATOM 1829 C CA . ALA A 1 242 ? -23.459 -4.407 28.654 1.00 89.69 242 ALA A CA 1
ATOM 1830 C C . ALA A 1 242 ? -22.353 -5.291 29.254 1.00 89.69 242 ALA A C 1
ATOM 1832 O O . ALA A 1 242 ? -22.617 -6.386 29.756 1.00 89.69 242 ALA A O 1
ATOM 1833 N N . GLN A 1 243 ? -21.118 -4.820 29.152 1.00 92.81 243 GLN A N 1
ATOM 1834 C CA . GLN A 1 243 ? -19.924 -5.458 29.697 1.00 92.81 243 GLN A CA 1
ATOM 1835 C C . GLN A 1 243 ? -19.568 -4.842 31.057 1.00 92.81 243 GLN A C 1
ATOM 1837 O O . GLN A 1 243 ? -20.254 -3.946 31.544 1.00 92.81 243 GLN A O 1
ATOM 1842 N N . THR A 1 244 ? -18.502 -5.313 31.699 1.00 92.50 244 THR A N 1
ATOM 1843 C CA . THR A 1 244 ? -18.107 -4.791 33.015 1.00 92.50 244 THR A CA 1
ATOM 1844 C C . THR A 1 244 ? -17.189 -3.580 32.859 1.00 92.50 244 THR A C 1
ATOM 1846 O O . THR A 1 244 ? -16.349 -3.536 31.961 1.00 92.50 244 THR A O 1
ATOM 1849 N N . ALA A 1 245 ? -17.311 -2.596 33.754 1.00 91.81 245 ALA A N 1
ATOM 1850 C CA . ALA A 1 245 ? -16.332 -1.515 33.847 1.00 91.81 245 ALA A CA 1
ATOM 1851 C C . ALA A 1 245 ? -14.919 -2.094 34.058 1.00 91.81 245 ALA A C 1
ATOM 1853 O O . ALA A 1 245 ? -14.708 -2.942 34.928 1.00 91.81 245 ALA A O 1
ATOM 1854 N N . GLY A 1 246 ? -13.957 -1.641 33.256 1.00 89.50 246 GLY A N 1
ATOM 1855 C CA . GLY A 1 246 ? -12.593 -2.168 33.216 1.00 89.50 246 GLY A CA 1
ATOM 1856 C C . GLY A 1 246 ? -12.360 -3.307 32.217 1.00 89.50 246 GLY A C 1
ATOM 1857 O O . GLY A 1 246 ? -11.204 -3.689 32.022 1.00 89.50 246 GLY A O 1
ATOM 1858 N N . ASP A 1 247 ? -13.398 -3.829 31.552 1.00 92.56 247 ASP A N 1
ATOM 1859 C CA . ASP A 1 247 ? -13.213 -4.806 30.476 1.00 92.56 247 ASP A CA 1
ATOM 1860 C C . ASP A 1 247 ? -12.445 -4.193 29.297 1.00 92.56 247 ASP A C 1
ATOM 1862 O O . ASP A 1 247 ? -12.650 -3.031 28.935 1.00 92.56 247 ASP A O 1
ATOM 1866 N N . VAL A 1 248 ? -11.554 -4.984 28.690 1.00 91.38 248 VAL A N 1
ATOM 1867 C CA . VAL A 1 248 ? -10.771 -4.589 27.515 1.00 91.38 248 VAL A CA 1
ATOM 1868 C C . VAL A 1 248 ? -11.381 -5.225 26.275 1.00 91.38 248 VAL A C 1
ATOM 1870 O O . VAL A 1 248 ? -11.315 -6.438 26.077 1.00 91.38 248 VAL A O 1
ATOM 1873 N N . ILE A 1 249 ? -11.953 -4.391 25.415 1.00 91.69 249 ILE A N 1
ATOM 1874 C CA . ILE A 1 249 ? -12.553 -4.803 24.151 1.00 91.69 249 ILE A CA 1
ATOM 1875 C C . ILE A 1 249 ? -11.543 -4.588 23.027 1.00 91.69 249 ILE A C 1
ATOM 1877 O O . ILE A 1 249 ? -11.103 -3.464 22.775 1.00 91.69 249 ILE A O 1
ATOM 1881 N N . ARG A 1 250 ? -11.184 -5.670 22.335 1.00 89.56 250 ARG A N 1
ATOM 1882 C CA . ARG A 1 250 ? -10.415 -5.656 21.093 1.00 89.56 250 ARG A CA 1
ATOM 1883 C C . ARG A 1 250 ? -11.374 -5.562 19.913 1.00 89.56 250 ARG A C 1
ATOM 1885 O O . ARG A 1 250 ? -12.267 -6.394 19.751 1.00 89.56 250 ARG A O 1
ATOM 1892 N N . ILE A 1 251 ? -11.163 -4.547 19.088 1.00 87.12 251 ILE A N 1
ATOM 1893 C CA . ILE A 1 251 ? -11.957 -4.281 17.894 1.00 87.12 251 ILE A CA 1
ATOM 1894 C C . ILE A 1 251 ? -11.065 -4.541 16.687 1.00 87.12 251 ILE A C 1
ATOM 1896 O O . ILE A 1 251 ? -10.100 -3.808 16.444 1.00 87.12 251 ILE A O 1
ATOM 1900 N N . ASP A 1 252 ? -11.396 -5.595 15.948 1.00 84.38 252 ASP A N 1
ATOM 1901 C CA . ASP A 1 252 ? -10.812 -5.897 14.649 1.00 84.38 252 ASP A CA 1
ATOM 1902 C C . ASP A 1 252 ? -11.816 -5.494 13.566 1.00 84.38 252 ASP A C 1
ATOM 1904 O O . ASP A 1 252 ? -12.986 -5.869 13.610 1.00 84.38 252 ASP A O 1
ATOM 1908 N N . LEU A 1 253 ? -11.360 -4.710 12.592 1.00 80.50 253 LEU A N 1
ATOM 1909 C CA . LEU A 1 253 ? -12.159 -4.313 11.437 1.00 80.50 253 LEU A CA 1
ATOM 1910 C C . LEU A 1 253 ? -11.569 -4.955 10.180 1.00 80.50 253 LEU A C 1
ATOM 1912 O O . LEU A 1 253 ? -10.355 -5.006 10.004 1.00 80.50 253 LEU A O 1
ATOM 1916 N N . ALA A 1 254 ? -12.427 -5.420 9.287 1.00 76.88 254 ALA A N 1
ATOM 1917 C CA . ALA A 1 254 ? -12.078 -6.001 8.005 1.00 76.88 254 ALA A CA 1
ATOM 1918 C C . ALA A 1 254 ? -13.024 -5.435 6.945 1.00 76.88 254 ALA A C 1
ATOM 1920 O O . ALA A 1 254 ? -14.122 -5.940 6.735 1.00 76.88 254 ALA A O 1
ATOM 1921 N N . LYS A 1 255 ? -12.587 -4.371 6.264 1.00 74.19 255 LYS A N 1
ATOM 1922 C CA . LYS A 1 255 ? -13.330 -3.774 5.154 1.00 74.19 255 LYS A CA 1
ATOM 1923 C C . LYS A 1 255 ? -12.565 -3.955 3.854 1.00 74.19 255 LYS A C 1
ATOM 1925 O O . LYS A 1 255 ? -11.395 -3.596 3.751 1.00 74.19 255 LYS A O 1
ATOM 1930 N N . THR A 1 256 ? -13.252 -4.473 2.842 1.00 67.75 256 THR A N 1
ATOM 1931 C CA . THR A 1 256 ? -12.695 -4.638 1.492 1.00 67.75 256 THR A CA 1
ATOM 1932 C C . THR A 1 256 ? -12.182 -3.288 0.975 1.00 67.75 256 THR A C 1
ATOM 1934 O O . THR A 1 256 ? -12.937 -2.319 0.934 1.00 67.75 256 THR A O 1
ATOM 1937 N N . GLY A 1 257 ? -10.902 -3.226 0.592 1.00 60.22 257 GLY A N 1
ATOM 1938 C CA . GLY A 1 257 ? -10.248 -2.004 0.100 1.00 60.22 257 GLY A CA 1
ATOM 1939 C C . GLY A 1 257 ? -9.604 -1.117 1.174 1.00 60.22 257 GLY A C 1
ATOM 1940 O O . GLY A 1 257 ? -9.115 -0.045 0.843 1.00 60.22 257 GLY A O 1
ATOM 1941 N N . TYR A 1 258 ? -9.574 -1.542 2.442 1.00 65.56 258 TYR A N 1
ATOM 1942 C CA . TYR A 1 258 ? -8.953 -0.801 3.544 1.00 65.56 258 TYR A CA 1
ATOM 1943 C C . TYR A 1 258 ? -8.028 -1.717 4.353 1.00 65.56 258 TYR A C 1
ATOM 1945 O O . TYR A 1 258 ? -8.343 -2.888 4.563 1.00 65.56 258 TYR A O 1
ATOM 1953 N N . VAL A 1 259 ? -6.913 -1.184 4.869 1.00 63.12 259 VAL A N 1
ATOM 1954 C CA . VAL A 1 259 ? -6.165 -1.853 5.949 1.00 63.12 259 VAL A CA 1
ATOM 1955 C C . VAL A 1 259 ? -6.582 -1.208 7.250 1.00 63.12 259 VAL A C 1
ATOM 1957 O O . VAL A 1 259 ? -6.355 -0.029 7.494 1.00 63.12 259 VAL A O 1
ATOM 1960 N N . MET A 1 260 ? -7.208 -1.992 8.104 1.00 69.19 260 MET A N 1
ATOM 1961 C CA . MET A 1 260 ? -7.687 -1.513 9.387 1.00 69.19 260 MET A CA 1
ATOM 1962 C C . MET A 1 260 ? -6.697 -1.928 10.471 1.00 69.19 260 MET A C 1
ATOM 1964 O O . MET A 1 260 ? -6.177 -3.045 10.454 1.00 69.19 260 MET A O 1
ATOM 1968 N N . ARG A 1 261 ? -6.416 -1.034 11.420 1.00 66.50 261 ARG A N 1
ATOM 1969 C CA . ARG A 1 261 ? -5.624 -1.389 12.598 1.00 66.50 261 ARG A CA 1
ATOM 1970 C C . ARG A 1 261 ? -6.554 -1.931 13.680 1.00 66.50 261 ARG A C 1
ATOM 1972 O O . ARG A 1 261 ? -7.527 -1.270 14.029 1.00 66.50 261 ARG A O 1
ATOM 1979 N N . THR A 1 262 ? -6.205 -3.075 14.260 1.00 79.31 262 THR A N 1
ATOM 1980 C CA . THR A 1 262 ? -6.796 -3.526 15.523 1.00 79.31 262 THR A CA 1
ATOM 1981 C C . THR A 1 262 ? -6.541 -2.497 16.613 1.00 79.31 262 THR A C 1
ATOM 1983 O O . THR A 1 262 ? -5.403 -2.048 16.800 1.00 79.31 262 THR A O 1
ATOM 1986 N N . PHE A 1 263 ? -7.570 -2.165 17.379 1.00 83.06 263 PHE A N 1
ATOM 1987 C CA . PHE A 1 263 ? -7.433 -1.300 18.542 1.00 83.06 263 PHE A CA 1
ATOM 1988 C C . PHE A 1 263 ? -8.138 -1.886 19.758 1.00 83.06 263 PHE A C 1
ATOM 1990 O O . PHE A 1 263 ? -8.944 -2.808 19.652 1.00 83.06 263 PHE A O 1
ATOM 1997 N N . ARG A 1 264 ? -7.757 -1.381 20.930 1.00 87.50 264 ARG A N 1
ATOM 1998 C CA . ARG A 1 264 ? -8.263 -1.830 22.224 1.00 87.50 264 ARG A CA 1
ATOM 1999 C C . ARG A 1 264 ? -8.879 -0.659 22.952 1.00 87.50 264 ARG A C 1
ATOM 2001 O O . ARG A 1 264 ? -8.306 0.429 22.950 1.00 87.50 264 ARG A O 1
ATOM 2008 N N . VAL A 1 265 ? -10.014 -0.909 23.580 1.00 89.25 265 VAL A N 1
ATOM 2009 C CA . VAL A 1 265 ? -10.738 0.073 24.375 1.00 89.25 265 VAL A CA 1
ATOM 2010 C C . VAL A 1 265 ? -11.027 -0.534 25.736 1.00 89.25 265 VAL A C 1
ATOM 2012 O O . VAL A 1 265 ? -11.539 -1.646 25.817 1.00 89.25 265 VAL A O 1
ATOM 2015 N N . THR A 1 266 ? 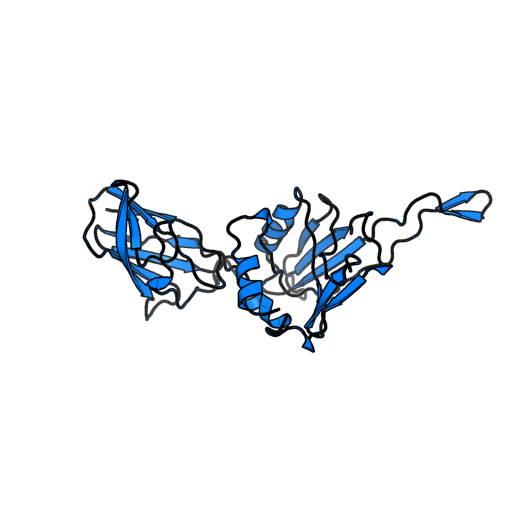-10.694 0.192 26.798 1.00 90.62 266 THR A N 1
ATOM 2016 C CA . THR A 1 266 ? -11.101 -0.161 28.160 1.00 90.62 266 THR A CA 1
ATOM 2017 C C . THR A 1 266 ? -12.406 0.555 28.478 1.00 90.62 266 THR A C 1
ATOM 2019 O O . THR A 1 266 ? -12.491 1.769 28.292 1.00 90.62 266 THR A O 1
ATOM 2022 N N . LEU A 1 267 ? -13.417 -0.186 28.926 1.00 89.44 267 LEU A N 1
ATOM 2023 C CA . LEU A 1 267 ? -14.734 0.370 29.239 1.00 89.44 267 LEU A CA 1
ATOM 2024 C C . LEU A 1 267 ? -14.729 1.080 30.597 1.00 89.44 267 LEU A C 1
ATOM 2026 O O . LEU A 1 267 ? -14.087 0.603 31.538 1.00 89.44 267 LEU A O 1
ATOM 2030 N N . ALA A 1 268 ? -15.443 2.202 30.689 1.00 84.56 268 ALA A N 1
ATOM 2031 C CA . ALA A 1 268 ? -15.630 2.975 31.918 1.00 84.56 268 ALA A CA 1
ATOM 2032 C C . ALA A 1 268 ? -16.860 2.531 32.726 1.00 84.56 268 ALA A C 1
ATOM 2034 O O . ALA A 1 268 ? -17.855 2.055 32.127 1.00 84.56 268 ALA A O 1
#

Radius of gyration: 23.43 Å; chains: 1; bounding box: 71×49×61 Å

Foldseek 3Di:
DAQVVLLCQCQPPDPLSHDADADDWAPKDFDFFDFDWDQDPNDTDRDDQTDFTKIKTKDFDQQADVVVQVVQVVQQADKDFDWDQDPQQKTKAFAPVPRDGDGQIFDHNFWGWDWDDDDVVRTTMIMIMGGTDSPDDPVRIDIDHQVNYPHRNVCCVQLGAFAWDFPDFDAFAQWKTKTFTFGPGGDPVGTPADADQWLQQWDCPPHRASWWAFPVVRDTWRWTKDADPVDGRMIMITTPDGHDQQTKIWIDGHDRSHHYDIDIDGHD

pLDDT: mean 80.25, std 11.33, range [44.59, 94.25]

Sequence (268 aa):
MDQAYITSKVTATDVTERWFIFPEMFNVLFPSSEDEVESIDNIDFKTGDEIRQAYTYEHVGPDANPALIAAYNSFDCIEYGVFYITNKGQVEGMNDGNNNLASIKQQAGTVSAKYMKPSVGAVQKVMVKGFVDDSEYDGNLDYIPTSKITFPAKQWFGIQPLQVVPVEVSNATQDTIVFEANGLYGGVDLKKPVTGIVTTDLSDGVGGSSAVYNESTSASVAATIAESATVPGTYTITLGAAQTAGDVIRIDLAKTGYVMRTFRVTLA